Protein AF-0000000084500235 (afdb_homodimer)

Structure (mmCIF, N/CA/C/O backbone):
data_AF-0000000084500235-model_v1
#
loop_
_entity.id
_entity.type
_entity.pdbx_description
1 polymer 'E3 ubiquitin ligase complex SCF subunit'
#
loop_
_atom_site.group_PDB
_atom_site.id
_atom_site.type_symbol
_atom_site.label_atom_id
_atom_site.label_alt_id
_atom_site.label_comp_id
_atom_site.label_asym_id
_atom_site.label_entity_id
_atom_site.label_seq_id
_atom_site.pdbx_PDB_ins_code
_atom_site.Cartn_x
_atom_site.Cartn_y
_atom_site.Cartn_z
_atom_site.occupancy
_atom_site.B_iso_or_equiv
_atom_site.auth_seq_id
_atom_site.auth_comp_id
_atom_site.auth_asym_id
_atom_site.auth_atom_id
_atom_site.pdbx_PDB_model_num
ATOM 1 N N . MET A 1 1 ? 19.719 35.406 13.836 1 40.66 1 MET A N 1
ATOM 2 C CA . MET A 1 1 ? 18.375 35.531 13.281 1 40.66 1 MET A CA 1
ATOM 3 C C . MET A 1 1 ? 17.734 34.188 13.039 1 40.66 1 MET A C 1
ATOM 5 O O . MET A 1 1 ? 18.281 33.344 12.289 1 40.66 1 MET A O 1
ATOM 9 N N . THR A 1 2 ? 17.188 33.406 13.922 1 50.84 2 THR A N 1
ATOM 10 C CA . THR A 1 2 ? 16.812 32 13.961 1 50.84 2 THR A CA 1
ATOM 11 C C . THR A 1 2 ? 15.953 31.641 12.75 1 50.84 2 THR A C 1
ATOM 13 O O . THR A 1 2 ? 14.898 32.25 12.523 1 50.84 2 THR A O 1
ATOM 16 N N . THR A 1 3 ? 16.5 31.391 11.578 1 59.34 3 THR A N 1
ATOM 17 C CA . THR A 1 3 ? 15.891 31.219 10.266 1 59.34 3 THR A CA 1
ATOM 18 C C . THR A 1 3 ? 14.641 30.344 10.352 1 59.34 3 THR A C 1
ATOM 20 O O . THR A 1 3 ? 14.641 2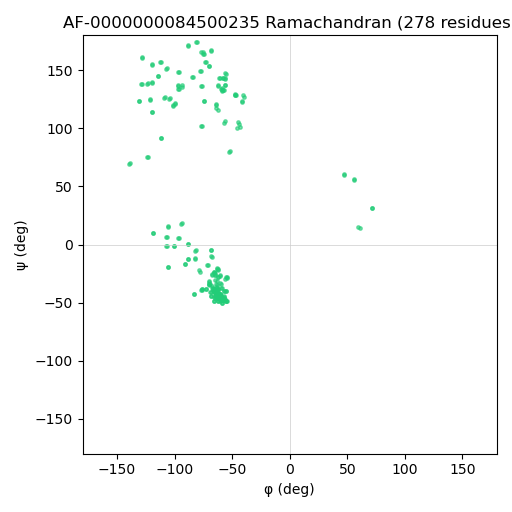9.328 11.055 1 59.34 3 THR A O 1
ATOM 23 N N . ALA A 1 4 ? 13.5 31 10.344 1 75.12 4 ALA A N 1
ATOM 24 C CA . ALA A 1 4 ? 12.195 30.359 10.445 1 75.12 4 ALA A CA 1
ATOM 25 C C . ALA A 1 4 ? 12.133 29.094 9.602 1 75.12 4 ALA A C 1
ATOM 27 O O . ALA A 1 4 ? 12.68 29.062 8.492 1 75.12 4 ALA A O 1
ATOM 28 N N . PRO A 1 5 ? 11.844 28.016 10.172 1 87.38 5 PRO A N 1
ATOM 29 C CA . PRO A 1 5 ? 11.75 26.766 9.422 1 87.38 5 PRO A CA 1
ATOM 30 C C . PRO A 1 5 ? 10.914 26.906 8.148 1 87.38 5 PRO A C 1
ATOM 32 O O . PRO A 1 5 ? 9.961 27.703 8.109 1 87.38 5 PRO A O 1
ATOM 35 N N . TYR A 1 6 ? 11.406 26.516 7.078 1 94.94 6 TYR A N 1
ATOM 36 C CA . TYR A 1 6 ? 10.68 26.547 5.809 1 94.94 6 TYR A CA 1
ATOM 37 C C . TYR A 1 6 ? 9.391 25.75 5.895 1 94.94 6 TYR A C 1
ATOM 39 O O . TYR A 1 6 ? 9.367 24.656 6.445 1 94.94 6 TYR A O 1
ATOM 47 N N . THR A 1 7 ? 8.312 26.406 5.398 1 97.69 7 THR A N 1
ATOM 48 C CA . THR A 1 7 ? 7.012 25.75 5.43 1 97.69 7 THR A CA 1
ATOM 49 C C . THR A 1 7 ? 6.461 25.578 4.016 1 97.69 7 THR A C 1
ATOM 51 O O . THR A 1 7 ? 6.891 26.266 3.086 1 97.69 7 THR A O 1
ATOM 54 N N . VAL A 1 8 ? 5.609 24.609 3.871 1 98.12 8 VAL A N 1
ATOM 55 C CA . VAL A 1 8 ? 4.945 24.281 2.613 1 98.12 8 VAL A CA 1
ATOM 56 C C . VAL A 1 8 ? 3.43 24.312 2.807 1 98.12 8 VAL A C 1
ATOM 58 O O . VAL A 1 8 ? 2.916 23.828 3.811 1 98.12 8 VAL A O 1
ATOM 61 N N . GLN A 1 9 ? 2.785 24.859 1.866 1 98.75 9 GLN A N 1
ATOM 62 C CA . GLN A 1 9 ? 1.325 24.844 1.891 1 98.75 9 GLN A CA 1
ATOM 63 C C . GLN A 1 9 ? 0.767 23.703 1.046 1 98.75 9 GLN A C 1
ATOM 65 O O . GLN A 1 9 ? 1.214 23.484 -0.081 1 98.75 9 GLN A O 1
ATOM 70 N N . LEU A 1 10 ? -0.269 23.047 1.655 1 98.75 10 LEU A N 1
ATOM 71 C CA . LEU A 1 10 ? -0.963 21.953 0.978 1 98.75 10 LEU A CA 1
ATOM 72 C C . LEU A 1 10 ? -2.414 22.328 0.692 1 98.75 10 LEU A C 1
ATOM 74 O O . LEU A 1 10 ? -3.064 22.984 1.511 1 98.75 10 LEU A O 1
ATOM 78 N N . PHE A 1 11 ? -2.891 21.844 -0.424 1 98.69 11 PHE A N 1
ATOM 79 C CA . PHE A 1 11 ? -4.293 22 -0.788 1 98.69 11 PHE A CA 1
ATOM 80 C C . PHE A 1 11 ? -4.957 20.625 -0.938 1 98.69 11 PHE A C 1
ATOM 82 O O . PHE A 1 11 ? -4.664 19.891 -1.879 1 98.69 11 PHE A O 1
ATOM 89 N N . THR A 1 12 ? -5.898 20.359 -0.026 1 98.19 12 THR A N 1
ATOM 90 C CA . THR A 1 12 ? -6.457 19.031 0.081 1 98.19 12 THR A CA 1
ATOM 91 C C . THR A 1 12 ? -7.652 18.859 -0.853 1 98.19 12 THR A C 1
ATOM 93 O O . THR A 1 12 ? -8.102 19.828 -1.474 1 98.19 12 THR A O 1
ATOM 96 N N . GLU A 1 13 ? -8.125 17.656 -0.972 1 95.25 13 GLU A N 1
ATOM 97 C CA . GLU A 1 13 ? -9.227 17.297 -1.866 1 95.25 13 GLU A CA 1
ATOM 98 C C . GLU A 1 13 ? -10.492 18.078 -1.516 1 95.25 13 GLU A C 1
ATOM 100 O O . GLU A 1 13 ? -11.266 18.453 -2.402 1 95.25 13 GLU A O 1
ATOM 105 N N . ASP A 1 14 ? -10.68 18.344 -0.253 1 96.94 14 ASP A N 1
ATOM 106 C CA . ASP A 1 14 ? -11.867 19.047 0.202 1 96.94 14 ASP A CA 1
ATOM 107 C C . ASP A 1 14 ? -11.609 20.547 0.304 1 96.94 14 ASP A C 1
ATOM 109 O O . ASP A 1 14 ? -12.234 21.234 1.11 1 96.94 14 ASP A O 1
ATOM 113 N N . GLU A 1 15 ? -10.547 20.953 -0.377 1 96.62 15 GLU A N 1
ATOM 114 C CA . GLU A 1 15 ? -10.258 22.359 -0.64 1 96.62 15 GLU A CA 1
ATOM 115 C C . GLU A 1 15 ? -9.82 23.078 0.633 1 96.62 15 GLU A C 1
ATOM 117 O O . GLU A 1 15 ? -10.164 24.25 0.836 1 96.62 15 GLU A O 1
ATOM 122 N N . GLN A 1 16 ? -9.195 22.438 1.503 1 98.44 16 GLN A N 1
ATOM 123 C CA . GLN A 1 16 ? -8.578 23.062 2.67 1 98.44 16 GLN A CA 1
ATOM 124 C C . GLN A 1 16 ? -7.094 23.328 2.436 1 98.44 16 GLN A C 1
ATOM 126 O O . GLN A 1 16 ? -6.441 22.594 1.693 1 98.44 16 GLN A O 1
ATOM 131 N N . THR A 1 17 ? -6.637 24.391 3.072 1 98.5 17 THR A N 1
ATOM 132 C CA . THR A 1 17 ? -5.215 24.719 3.049 1 98.5 17 THR A CA 1
ATOM 133 C C . THR A 1 17 ? -4.555 24.359 4.379 1 98.5 17 THR A C 1
ATOM 135 O O . THR A 1 17 ? -5.039 24.766 5.441 1 98.5 17 THR A O 1
ATOM 138 N N . LEU A 1 18 ? -3.537 23.594 4.258 1 98.75 18 LEU A N 1
ATOM 139 C CA . LEU A 1 18 ? -2.74 23.219 5.422 1 98.75 18 LEU A CA 1
ATOM 140 C C . LEU A 1 18 ? -1.294 23.688 5.254 1 98.75 18 LEU A C 1
ATOM 142 O O . LEU A 1 18 ? -0.74 23.609 4.156 1 98.75 18 LEU A O 1
ATOM 146 N N . THR A 1 19 ? -0.748 24.172 6.379 1 98.5 19 THR A N 1
ATOM 147 C CA . THR A 1 19 ? 0.662 24.562 6.379 1 98.5 19 THR A CA 1
ATOM 148 C C . THR A 1 19 ? 1.483 23.578 7.211 1 98.5 19 THR A C 1
ATOM 150 O O . THR A 1 19 ? 1.149 23.312 8.367 1 98.5 19 THR A O 1
ATOM 153 N N . ILE A 1 20 ? 2.553 23.031 6.559 1 98.5 20 ILE A N 1
ATOM 154 C CA . ILE A 1 20 ? 3.385 22.078 7.273 1 98.5 20 ILE A CA 1
ATOM 155 C C . ILE A 1 20 ? 4.852 22.484 7.176 1 98.5 20 ILE A C 1
ATOM 157 O O . ILE A 1 20 ? 5.227 23.266 6.293 1 98.5 20 ILE A O 1
ATOM 161 N N . ASP A 1 21 ? 5.637 21.922 8.109 1 97.19 21 ASP A N 1
ATOM 162 C CA . ASP A 1 21 ? 7.082 22.141 8.047 1 97.19 21 ASP A CA 1
ATOM 163 C C . ASP A 1 21 ? 7.703 21.328 6.91 1 97.19 21 ASP A C 1
ATOM 165 O O . ASP A 1 21 ? 7.188 20.281 6.531 1 97.19 21 ASP A O 1
ATOM 169 N N . TRP A 1 22 ? 8.883 21.812 6.477 1 96.69 22 TRP A N 1
ATOM 170 C CA . TRP A 1 22 ? 9.641 21.109 5.445 1 96.69 22 TRP A CA 1
ATOM 171 C C . TRP A 1 22 ? 9.984 19.703 5.891 1 96.69 22 TRP A C 1
ATOM 173 O O . TRP A 1 22 ? 9.922 18.75 5.094 1 96.69 22 TRP A O 1
ATOM 183 N N . GLU A 1 23 ? 10.305 19.531 7.219 1 95.94 23 GLU A N 1
ATOM 184 C CA . GLU A 1 23 ? 10.727 18.234 7.742 1 95.94 23 GLU A CA 1
ATOM 185 C C . GLU A 1 23 ? 9.594 17.203 7.664 1 95.94 23 GLU A C 1
ATOM 187 O O . GLU A 1 23 ? 9.844 16 7.602 1 95.94 23 GLU A O 1
ATOM 192 N N . VAL A 1 24 ? 8.398 17.672 7.629 1 97.88 24 VAL A N 1
ATOM 193 C CA . VAL A 1 24 ? 7.227 16.828 7.441 1 97.88 24 VAL A CA 1
ATOM 194 C C . VAL A 1 24 ? 7.02 16.562 5.953 1 97.88 24 VAL A C 1
ATOM 196 O O . VAL A 1 24 ? 6.891 15.406 5.531 1 97.88 24 VAL A O 1
ATOM 199 N N . PHE A 1 25 ? 7.168 17.578 5.113 1 97.94 25 PHE A N 1
ATOM 200 C CA . PHE A 1 25 ? 6.91 17.516 3.678 1 97.94 25 PHE A CA 1
ATOM 201 C C . PHE A 1 25 ? 7.895 16.578 2.994 1 97.94 25 PHE A C 1
ATOM 203 O O . PHE A 1 25 ? 7.527 15.844 2.07 1 97.94 25 PHE A O 1
ATOM 210 N N . LYS A 1 26 ? 9.078 16.594 3.424 1 96.69 26 LYS A N 1
ATOM 211 C CA . LYS A 1 26 ? 10.117 15.859 2.713 1 96.69 26 LYS A CA 1
ATOM 212 C C . LYS A 1 26 ? 9.914 14.352 2.826 1 96.69 26 LYS A C 1
ATOM 214 O O . LYS A 1 26 ? 10.562 13.57 2.125 1 96.69 26 LYS A O 1
ATOM 219 N N . GLN A 1 27 ? 8.992 13.945 3.678 1 97.06 27 GLN A N 1
ATOM 220 C CA . GLN A 1 27 ? 8.695 12.523 3.826 1 97.06 27 GLN A CA 1
ATOM 221 C C . GLN A 1 27 ? 7.727 12.047 2.744 1 97.06 27 GLN A C 1
ATOM 223 O O . GLN A 1 27 ? 7.527 10.844 2.568 1 97.06 27 GLN A O 1
ATOM 228 N N . PHE A 1 28 ? 7.125 12.969 2.023 1 97.62 28 PHE A N 1
ATOM 229 C CA . PHE A 1 28 ? 6.238 12.594 0.929 1 97.62 28 PHE A CA 1
ATOM 230 C C . PHE A 1 28 ? 7.043 12.156 -0.29 1 97.62 28 PHE A C 1
ATOM 232 O O . PHE A 1 28 ? 7.43 12.984 -1.117 1 97.62 28 PHE A O 1
ATOM 239 N N . GLY A 1 29 ? 7.125 10.961 -0.487 1 94.69 29 GLY A N 1
ATOM 240 C CA . GLY A 1 29 ? 8 10.414 -1.508 1 94.69 29 GLY A CA 1
ATOM 241 C C . GLY A 1 29 ? 7.562 10.758 -2.92 1 94.69 29 GLY A C 1
ATOM 242 O O . GLY A 1 29 ? 8.383 10.797 -3.84 1 94.69 29 GLY A O 1
ATOM 243 N N . ILE A 1 30 ? 6.297 10.984 -3.055 1 94.06 30 ILE A N 1
ATOM 244 C CA . ILE A 1 30 ? 5.766 11.188 -4.398 1 94.06 30 ILE A CA 1
ATOM 245 C C . ILE A 1 30 ? 6.398 12.43 -5.02 1 94.06 30 ILE A C 1
ATOM 247 O O . ILE A 1 30 ? 6.457 12.555 -6.246 1 94.06 30 ILE A O 1
ATOM 251 N N . PHE A 1 31 ? 6.934 13.328 -4.234 1 94.31 31 PHE A N 1
ATOM 252 C CA . PHE A 1 31 ? 7.445 14.594 -4.742 1 94.31 31 PHE A CA 1
ATOM 253 C C . PHE A 1 31 ? 8.961 14.555 -4.879 1 94.31 31 PHE A C 1
ATOM 255 O O . PHE A 1 31 ? 9.578 15.539 -5.273 1 94.31 31 PHE A O 1
ATOM 262 N N . GLN A 1 32 ? 9.594 13.461 -4.523 1 90.75 32 GLN A N 1
ATOM 263 C CA . GLN A 1 32 ? 11.047 13.328 -4.605 1 90.75 32 GLN A CA 1
ATOM 264 C C . GLN A 1 32 ? 11.742 14.547 -4.016 1 90.75 32 GLN A C 1
ATOM 266 O O . GLN A 1 32 ? 12.516 15.219 -4.703 1 90.75 32 GLN A O 1
ATOM 271 N N . PRO A 1 33 ? 11.508 14.805 -2.754 1 92.44 33 PRO A N 1
ATOM 272 C CA . PRO A 1 33 ? 12.086 16.016 -2.156 1 92.44 33 PRO A CA 1
ATOM 273 C C . PRO A 1 33 ? 13.602 16.078 -2.293 1 92.44 33 PRO A C 1
ATOM 275 O O . PRO A 1 33 ? 14.281 15.047 -2.18 1 92.44 33 PRO A O 1
ATOM 278 N N . GLN A 1 34 ? 14.078 17.328 -2.652 1 89.56 34 GLN A N 1
ATOM 279 C CA . GLN A 1 34 ? 15.5 17.578 -2.801 1 89.56 34 GLN A CA 1
ATOM 280 C C . GLN A 1 34 ? 16.031 18.422 -1.642 1 89.56 34 GLN A C 1
ATOM 282 O O . GLN A 1 34 ? 15.305 19.234 -1.078 1 89.56 34 GLN A O 1
ATOM 287 N N . ASN A 1 35 ? 17.281 18.266 -1.307 1 88.56 35 ASN A N 1
ATOM 288 C CA . ASN A 1 35 ? 17.875 18.969 -0.179 1 88.56 35 ASN A CA 1
ATOM 289 C C . ASN A 1 35 ? 18.219 20.422 -0.538 1 88.56 35 ASN A C 1
ATOM 291 O O . ASN A 1 35 ? 18.359 21.266 0.347 1 88.56 35 ASN A O 1
ATOM 295 N N . ASP A 1 36 ? 18.359 20.672 -1.725 1 93.38 36 ASP A N 1
ATOM 296 C CA . ASP A 1 36 ? 18.609 22.047 -2.16 1 93.38 36 ASP A CA 1
ATOM 297 C C . ASP A 1 36 ? 17.422 22.953 -1.848 1 93.38 36 ASP A C 1
ATOM 299 O O . ASP A 1 36 ? 16.328 22.766 -2.385 1 93.38 36 ASP A O 1
ATOM 303 N N . PRO A 1 37 ? 17.609 24 -1.049 1 92.88 37 PRO A N 1
ATOM 304 C CA . PRO A 1 37 ? 16.516 24.891 -0.646 1 92.88 37 PRO A CA 1
ATOM 305 C C . PRO A 1 37 ? 15.844 25.578 -1.834 1 92.88 37 PRO A C 1
ATOM 307 O O . PRO A 1 37 ? 14.648 25.906 -1.772 1 92.88 37 PRO A O 1
ATOM 310 N N . GLU A 1 38 ? 16.625 25.719 -2.869 1 93.88 38 GLU A N 1
ATOM 311 C CA . GLU A 1 38 ? 16.078 26.391 -4.047 1 93.88 38 GLU A CA 1
ATOM 312 C C . GLU A 1 38 ? 15.047 25.516 -4.754 1 93.88 38 GLU A C 1
ATOM 314 O O . GLU A 1 38 ? 14.242 26.016 -5.547 1 93.88 38 GLU A O 1
ATOM 319 N N . GLU A 1 39 ? 15.031 24.219 -4.473 1 94.38 39 GLU A N 1
ATOM 320 C CA . GLU A 1 39 ? 14.148 23.281 -5.156 1 94.38 39 GLU A CA 1
ATOM 321 C C . GLU A 1 39 ? 12.883 23.016 -4.34 1 94.38 39 GLU A C 1
ATOM 323 O O . GLU A 1 39 ? 11.992 22.297 -4.777 1 94.38 39 GLU A O 1
ATOM 328 N N . ARG A 1 40 ? 12.766 23.734 -3.275 1 95.81 40 ARG A N 1
ATOM 329 C CA . ARG A 1 40 ? 11.586 23.547 -2.438 1 95.81 40 ARG A CA 1
ATOM 330 C C . ARG A 1 40 ? 10.367 24.234 -3.053 1 95.81 40 ARG A C 1
ATOM 332 O O . ARG A 1 40 ? 10.5 25.234 -3.758 1 95.81 40 ARG A O 1
ATOM 339 N N . PRO A 1 41 ? 9.227 23.578 -2.748 1 96.5 41 PRO A N 1
ATOM 340 C CA . PRO A 1 41 ? 8.016 24.172 -3.318 1 96.5 41 PRO A CA 1
ATOM 341 C C . PRO A 1 41 ? 7.801 25.625 -2.867 1 96.5 41 PRO A C 1
ATOM 343 O O . PRO A 1 41 ? 7.898 25.922 -1.675 1 96.5 41 PRO A O 1
ATOM 346 N N . LYS A 1 42 ? 7.512 26.469 -3.809 1 95.62 42 LYS A N 1
ATOM 347 C CA . LYS A 1 42 ? 7.254 27.875 -3.523 1 95.62 42 LYS A CA 1
ATOM 348 C C . LYS A 1 42 ? 5.77 28.203 -3.637 1 95.62 42 LYS A C 1
ATOM 350 O O . LYS A 1 42 ? 5.312 29.219 -3.127 1 95.62 42 LYS A O 1
ATOM 355 N N . GLU A 1 43 ? 5.039 27.375 -4.305 1 97.12 43 GLU A N 1
ATOM 356 C CA . GLU A 1 43 ? 3.59 27.484 -4.453 1 97.12 43 GLU A CA 1
ATOM 357 C C . GLU A 1 43 ? 2.873 26.344 -3.723 1 97.12 43 GLU A C 1
ATOM 359 O O . GLU A 1 43 ? 3.457 25.297 -3.48 1 97.12 43 GLU A O 1
ATOM 364 N N . PRO A 1 44 ? 1.631 26.547 -3.387 1 97.62 44 PRO A N 1
ATOM 365 C CA . PRO A 1 44 ? 0.878 25.484 -2.721 1 97.62 44 PRO A CA 1
ATOM 366 C C . PRO A 1 44 ? 0.852 24.188 -3.527 1 97.62 44 PRO A C 1
ATOM 368 O O . PRO A 1 44 ? 0.761 24.219 -4.758 1 97.62 44 PRO A O 1
ATOM 371 N N . VAL A 1 45 ? 0.913 23.125 -2.855 1 98.25 45 VAL A N 1
ATOM 372 C CA . VAL A 1 45 ? 0.95 21.797 -3.469 1 98.25 45 VAL A CA 1
ATOM 373 C C . VAL A 1 45 ? -0.433 21.156 -3.393 1 98.25 45 VAL A C 1
ATOM 375 O O . VAL A 1 45 ? -0.966 20.953 -2.303 1 98.25 45 VAL A O 1
ATOM 378 N N . PRO A 1 46 ? -1.068 20.812 -4.48 1 98.31 46 PRO A N 1
ATOM 379 C CA . PRO A 1 46 ? -2.381 20.172 -4.473 1 98.31 46 PRO A CA 1
ATOM 380 C C . PRO A 1 46 ? -2.301 18.688 -4.125 1 98.31 46 PRO A C 1
ATOM 382 O O . PRO A 1 46 ? -1.389 17.984 -4.582 1 98.31 46 PRO A O 1
ATOM 385 N N . LEU A 1 47 ? -3.158 18.203 -3.309 1 98.06 47 LEU A N 1
ATOM 386 C CA . LEU A 1 47 ? -3.359 16.797 -2.959 1 98.06 47 LEU A CA 1
ATOM 387 C C . LEU A 1 47 ? -4.797 16.375 -3.227 1 98.06 47 LEU A C 1
ATOM 389 O O . LEU A 1 47 ? -5.578 16.188 -2.291 1 98.06 47 LEU A O 1
ATOM 393 N N . PRO A 1 48 ? -5.109 16.188 -4.461 1 95.38 48 PRO A N 1
ATOM 394 C CA . PRO A 1 48 ? -6.508 16.016 -4.867 1 95.38 48 PRO A CA 1
ATOM 395 C C . PRO A 1 48 ? -7.113 14.703 -4.371 1 95.38 48 PRO A C 1
ATOM 397 O O . PRO A 1 48 ? -8.32 14.492 -4.496 1 95.38 48 PRO A O 1
ATOM 400 N N . ASN A 1 49 ? -6.398 13.875 -3.773 1 92.69 49 ASN A N 1
ATOM 401 C CA . ASN A 1 49 ? -6.934 12.578 -3.354 1 92.69 49 ASN A CA 1
ATOM 402 C C . ASN A 1 49 ? -6.871 12.414 -1.838 1 92.69 49 ASN A C 1
ATOM 404 O O . ASN A 1 49 ? -7.031 11.305 -1.324 1 92.69 49 ASN A O 1
ATOM 408 N N . ILE A 1 50 ? -6.574 13.438 -1.13 1 96.88 50 ILE A N 1
ATOM 409 C CA . ILE A 1 50 ? -6.43 13.352 0.319 1 96.88 50 ILE A CA 1
ATOM 410 C C . ILE A 1 50 ? -7.238 14.461 0.986 1 96.88 50 ILE A C 1
ATOM 412 O O . ILE A 1 50 ? -7.035 15.641 0.697 1 96.88 50 ILE A O 1
ATOM 416 N N . SER A 1 51 ? -8.148 14.086 1.871 1 96.31 51 SER A N 1
ATOM 417 C CA . SER A 1 51 ? -8.914 15.062 2.641 1 96.31 51 SER A CA 1
ATOM 418 C C . SER A 1 51 ? -8.062 15.688 3.738 1 96.31 51 SER A C 1
ATOM 420 O O . SER A 1 51 ? -7.016 15.148 4.105 1 96.31 51 SER A O 1
ATOM 422 N N . ALA A 1 52 ? -8.539 16.781 4.258 1 98.38 52 ALA A N 1
ATOM 423 C CA . ALA A 1 52 ? -7.848 17.438 5.363 1 98.38 52 ALA A CA 1
ATOM 424 C C . ALA A 1 52 ? -7.801 16.531 6.594 1 98.38 52 ALA A C 1
ATOM 426 O O . ALA A 1 52 ? -6.789 16.484 7.297 1 98.38 52 ALA A O 1
ATOM 427 N N . ALA A 1 53 ? -8.914 15.875 6.844 1 97 53 ALA A N 1
ATOM 428 C CA . ALA A 1 53 ? -8.969 14.984 8 1 97 53 ALA A CA 1
ATOM 429 C C . ALA A 1 53 ? -7.922 13.875 7.887 1 97 53 ALA A C 1
ATOM 431 O O . ALA A 1 53 ? -7.195 13.602 8.844 1 97 53 ALA A O 1
ATOM 432 N N . ALA A 1 54 ? -7.852 13.227 6.746 1 97 54 ALA A N 1
ATOM 433 C CA . ALA A 1 54 ? -6.848 12.195 6.5 1 97 54 ALA A CA 1
ATOM 434 C C . ALA A 1 54 ? -5.438 12.766 6.586 1 97 54 ALA A C 1
ATOM 436 O O . ALA A 1 54 ? -4.547 12.164 7.188 1 97 54 ALA A O 1
ATOM 437 N N . MET A 1 55 ? -5.227 13.977 6 1 98.69 55 MET A N 1
ATOM 438 C CA . MET A 1 55 ? -3.904 14.594 5.977 1 98.69 55 MET A CA 1
ATOM 439 C C . MET A 1 55 ? -3.422 14.906 7.387 1 98.69 55 MET A C 1
ATOM 441 O O . MET A 1 55 ? -2.229 14.805 7.68 1 98.69 55 MET A O 1
ATOM 445 N N . ASN A 1 56 ? -4.344 15.258 8.211 1 98.81 56 ASN A N 1
ATOM 446 C CA . ASN A 1 56 ? -3.955 15.547 9.586 1 98.81 56 ASN A CA 1
ATOM 447 C C . ASN A 1 56 ? -3.355 14.32 10.273 1 98.81 56 ASN A C 1
ATOM 449 O O . ASN A 1 56 ? -2.416 14.445 11.062 1 98.81 56 ASN A O 1
ATOM 453 N N . LYS A 1 57 ? -3.914 13.148 9.984 1 98.69 57 LYS A N 1
ATOM 454 C CA . LYS A 1 57 ? -3.34 11.914 10.516 1 98.69 57 LYS A CA 1
ATOM 455 C C . LYS A 1 57 ? -1.965 11.641 9.914 1 98.69 57 LYS A C 1
ATOM 457 O O . LYS A 1 57 ? -1.053 11.203 10.617 1 98.69 57 LYS A O 1
ATOM 462 N N . VAL A 1 58 ? -1.802 11.922 8.672 1 98.88 58 VAL A N 1
ATOM 463 C CA . VAL A 1 58 ? -0.516 11.781 7.996 1 98.88 58 VAL A CA 1
ATOM 464 C C . VAL A 1 58 ? 0.51 12.711 8.633 1 98.88 58 VAL A C 1
ATOM 466 O O . VAL A 1 58 ? 1.642 12.305 8.906 1 98.88 58 VAL A O 1
ATOM 469 N N . ILE A 1 59 ? 0.07 13.93 8.859 1 98.88 59 ILE A N 1
ATOM 470 C CA . ILE A 1 59 ? 0.949 14.938 9.445 1 98.88 59 ILE A CA 1
ATOM 471 C C . ILE A 1 59 ? 1.366 14.508 10.844 1 98.88 59 ILE A C 1
ATOM 473 O O . ILE A 1 59 ? 2.531 14.656 11.227 1 98.88 59 ILE A O 1
ATOM 477 N N . GLU A 1 60 ? 0.442 14.031 11.594 1 98.81 60 GLU A N 1
ATOM 478 C CA . GLU A 1 60 ? 0.747 13.539 12.93 1 98.81 60 GLU A CA 1
ATOM 479 C C . GLU A 1 60 ? 1.838 12.469 12.891 1 98.81 60 GLU A C 1
ATOM 481 O O . GLU A 1 60 ? 2.814 12.547 13.641 1 98.81 60 GLU A O 1
ATOM 486 N N . TYR A 1 61 ? 1.727 11.5 12.047 1 98.88 61 TYR A N 1
ATOM 487 C CA . TYR A 1 61 ? 2.725 10.445 11.875 1 98.88 61 TYR A CA 1
ATOM 488 C C . TYR A 1 61 ? 4.066 11.039 11.453 1 98.88 61 TYR A C 1
ATOM 490 O O . TYR A 1 61 ? 5.105 10.695 12.031 1 98.88 61 TYR A O 1
ATOM 498 N N . CYS A 1 62 ? 4.062 11.938 10.484 1 98.56 62 CYS A N 1
ATOM 499 C CA . CYS A 1 62 ? 5.301 12.492 9.953 1 98.56 62 CYS A CA 1
ATOM 500 C C . CYS A 1 62 ? 6.004 13.359 10.992 1 98.56 62 CYS A C 1
ATOM 502 O O . CYS A 1 62 ? 7.234 13.406 11.031 1 98.56 62 CYS A O 1
ATOM 504 N N . ASP A 1 63 ? 5.176 14.031 11.742 1 98.44 63 ASP A N 1
ATOM 505 C CA . ASP A 1 63 ? 5.777 14.852 12.789 1 98.44 63 ASP A CA 1
ATOM 506 C C . ASP A 1 63 ? 6.551 13.984 13.781 1 98.44 63 ASP A C 1
ATOM 508 O O . ASP A 1 63 ? 7.652 14.344 14.195 1 98.44 63 ASP A O 1
ATOM 512 N N . LYS A 1 64 ? 6.035 12.875 14.18 1 98.31 64 LYS A N 1
ATOM 513 C CA . LYS A 1 64 ? 6.719 11.953 15.078 1 98.31 64 LYS A CA 1
ATOM 514 C C . LYS A 1 64 ? 8 11.422 14.445 1 98.31 64 LYS A C 1
ATOM 516 O O . LYS A 1 64 ? 8.977 11.148 15.148 1 98.31 64 LYS A O 1
ATOM 521 N N . HIS A 1 65 ? 8.062 11.344 13.148 1 97.75 65 HIS A N 1
ATOM 522 C CA . HIS A 1 65 ? 9.18 10.758 12.43 1 97.75 65 HIS A CA 1
ATOM 523 C C . HIS A 1 65 ? 10.047 11.828 11.781 1 97.75 65 HIS A C 1
ATOM 525 O O . HIS A 1 65 ? 10.828 11.539 10.875 1 97.75 65 HIS A O 1
ATOM 531 N N . ARG A 1 66 ? 9.953 13.078 12.109 1 96.44 66 ARG A N 1
ATOM 532 C CA . ARG A 1 66 ? 10.547 14.219 11.422 1 96.44 66 ARG A CA 1
ATOM 533 C C . ARG A 1 66 ? 12.07 14.164 11.484 1 96.44 66 ARG A C 1
ATOM 535 O O . ARG A 1 66 ? 12.758 14.703 10.609 1 96.44 66 ARG A O 1
ATOM 542 N N . ASP A 1 67 ? 12.578 13.461 12.516 1 95.44 67 ASP A N 1
ATOM 543 C CA . ASP A 1 67 ? 14.023 13.43 12.711 1 95.44 67 ASP A CA 1
ATOM 544 C C . ASP A 1 67 ? 14.602 12.07 12.328 1 95.44 67 ASP A C 1
ATOM 546 O O . ASP A 1 67 ? 15.789 11.82 12.523 1 95.44 67 ASP A O 1
ATOM 550 N N . ASP A 1 68 ? 13.805 11.219 11.789 1 94.31 68 ASP A N 1
ATOM 551 C CA . ASP A 1 68 ? 14.266 9.898 11.375 1 94.31 68 ASP A CA 1
ATOM 552 C C . ASP A 1 68 ? 15.188 9.992 10.164 1 94.31 68 ASP A C 1
ATOM 554 O O . ASP A 1 68 ? 15.109 10.953 9.391 1 94.31 68 ASP A O 1
ATOM 558 N N . GLU A 1 69 ? 16.031 9.031 10.055 1 91.69 69 GLU A N 1
ATOM 559 C CA . GLU A 1 69 ? 16.781 8.898 8.812 1 91.69 69 GLU A CA 1
ATOM 560 C C . GLU A 1 69 ? 15.836 8.664 7.629 1 91.69 69 GLU A C 1
ATOM 562 O O . GLU A 1 69 ? 14.82 7.984 7.766 1 91.69 69 GLU A O 1
ATOM 567 N N . PRO A 1 70 ? 16.203 9.25 6.504 1 88.69 70 PRO A N 1
ATOM 568 C CA . PRO A 1 70 ? 15.359 9.023 5.32 1 88.69 70 PRO A CA 1
ATOM 569 C C . PRO A 1 70 ? 15.188 7.539 5 1 88.69 70 PRO A C 1
ATOM 571 O O . PRO A 1 70 ? 16.094 6.742 5.219 1 88.69 70 PRO A O 1
ATOM 574 N N . TYR A 1 71 ? 14.062 7.262 4.484 1 86.88 71 TYR A N 1
ATOM 575 C CA . TYR A 1 71 ? 13.766 5.879 4.117 1 86.88 71 TYR A CA 1
ATOM 576 C C . TYR A 1 71 ? 14.734 5.383 3.051 1 86.88 71 TYR A C 1
ATOM 578 O O . TYR A 1 71 ? 15.07 6.113 2.117 1 86.88 71 TYR A O 1
ATOM 586 N N . SER A 1 72 ? 15.164 4.164 3.281 1 85.19 72 SER A N 1
ATOM 587 C CA . SER A 1 72 ? 15.945 3.449 2.279 1 85.19 72 SER A CA 1
ATOM 588 C C . SER A 1 72 ? 15.367 2.064 2.01 1 85.19 72 SER A C 1
ATOM 590 O O . SER A 1 72 ? 14.977 1.357 2.941 1 85.19 72 SER A O 1
ATOM 592 N N . GLU A 1 73 ? 15.359 1.733 0.729 1 79.19 73 GLU A N 1
ATOM 593 C CA . GLU A 1 73 ? 14.828 0.433 0.334 1 79.19 73 GLU A CA 1
ATOM 594 C C . GLU A 1 73 ? 15.641 -0.706 0.936 1 79.19 73 GLU A C 1
ATOM 596 O O . GLU A 1 73 ? 15.133 -1.812 1.124 1 79.19 73 GLU A O 1
ATOM 601 N N . ASP A 1 74 ? 16.844 -0.384 1.288 1 82.75 74 ASP A N 1
ATOM 602 C CA . ASP A 1 74 ? 17.75 -1.42 1.773 1 82.75 74 ASP A CA 1
ATOM 603 C C . ASP A 1 74 ? 17.609 -1.605 3.283 1 82.75 74 ASP A C 1
ATOM 605 O O . ASP A 1 74 ? 18.109 -2.59 3.84 1 82.75 74 ASP A O 1
ATOM 609 N N . THR A 1 75 ? 16.969 -0.734 3.906 1 86.38 75 THR A N 1
ATOM 610 C CA . THR A 1 75 ? 16.781 -0.81 5.352 1 86.38 75 THR A CA 1
ATOM 611 C C . THR A 1 75 ? 15.398 -1.364 5.684 1 86.38 75 THR A C 1
ATOM 613 O O . THR A 1 75 ? 14.391 -0.849 5.203 1 86.38 75 THR A O 1
ATOM 616 N N . PRO A 1 76 ? 15.328 -2.451 6.398 1 88.12 76 PRO A N 1
ATOM 617 C CA . PRO A 1 76 ? 14.023 -2.996 6.781 1 88.12 76 PRO A CA 1
ATOM 618 C C . PRO A 1 76 ? 13.18 -1.999 7.57 1 88.12 76 PRO A C 1
ATOM 620 O O . PRO A 1 76 ? 13.711 -1.229 8.375 1 88.12 76 PRO A O 1
ATOM 623 N N . ILE A 1 77 ? 11.953 -2.072 7.301 1 91.94 77 ILE A N 1
ATOM 624 C CA . ILE A 1 77 ? 11.016 -1.202 8 1 91.94 77 ILE A CA 1
ATOM 625 C C . ILE A 1 77 ? 10.82 -1.697 9.43 1 91.94 77 ILE A C 1
ATOM 627 O O . ILE A 1 77 ? 10.555 -2.879 9.656 1 91.94 77 ILE A O 1
ATOM 631 N N . LYS A 1 78 ? 11.109 -0.727 10.336 1 92.94 78 LYS A N 1
ATOM 632 C CA . LYS A 1 78 ? 10.883 -1.014 11.75 1 92.94 78 LYS A CA 1
ATOM 633 C C . LYS A 1 78 ? 9.906 -0.016 12.359 1 92.94 78 LYS A C 1
ATOM 635 O O . LYS A 1 78 ? 10.094 1.196 12.242 1 92.94 78 LYS A O 1
ATOM 640 N N . HIS A 1 79 ? 8.828 -0.585 12.945 1 96.69 79 HIS A N 1
ATOM 641 C CA . HIS A 1 79 ? 7.844 0.266 13.602 1 96.69 79 HIS A CA 1
ATOM 642 C C . HIS A 1 79 ? 8.102 0.361 15.102 1 96.69 79 HIS A C 1
ATOM 644 O O . HIS A 1 79 ? 8.367 -0.652 15.75 1 96.69 79 HIS A O 1
ATOM 650 N N . THR A 1 80 ? 8.062 1.559 15.633 1 97.12 80 THR A N 1
ATOM 651 C CA . THR A 1 80 ? 8.305 1.793 17.047 1 97.12 80 THR A CA 1
ATOM 652 C C . THR A 1 80 ? 7.051 1.497 17.875 1 97.12 80 THR A C 1
ATOM 654 O O . THR A 1 80 ? 5.973 1.278 17.312 1 97.12 80 THR A O 1
ATOM 657 N N . GLU A 1 81 ? 7.27 1.591 19.203 1 97.88 81 GLU A N 1
ATOM 658 C CA . GLU A 1 81 ? 6.125 1.463 20.094 1 97.88 81 GLU A CA 1
ATOM 659 C C . GLU A 1 81 ? 5.129 2.598 19.875 1 97.88 81 GLU A C 1
ATOM 661 O O . GLU A 1 81 ? 3.918 2.402 20.016 1 97.88 81 GLU A O 1
ATOM 666 N N . TRP A 1 82 ? 5.668 3.695 19.641 1 98.56 82 TRP A N 1
ATOM 667 C CA . TRP A 1 82 ? 4.785 4.824 19.359 1 98.56 82 TRP A CA 1
ATOM 668 C C . TRP A 1 82 ? 3.941 4.562 18.109 1 98.56 82 TRP A C 1
ATOM 670 O O . TRP A 1 82 ? 2.75 4.875 18.094 1 98.56 82 TRP A O 1
ATOM 680 N N . ASP A 1 83 ? 4.547 4.023 17.094 1 98.62 83 ASP A N 1
ATOM 681 C CA . ASP A 1 83 ? 3.826 3.684 15.867 1 98.62 83 ASP A CA 1
ATOM 682 C C . ASP A 1 83 ? 2.67 2.73 16.156 1 98.62 83 ASP A C 1
ATOM 684 O O . ASP A 1 83 ? 1.561 2.92 15.656 1 98.62 83 ASP A O 1
ATOM 688 N N . GLU A 1 84 ? 2.99 1.727 16.922 1 98 84 GLU A N 1
ATOM 689 C CA . GLU A 1 84 ? 1.976 0.738 17.266 1 98 84 GLU A CA 1
ATOM 690 C C 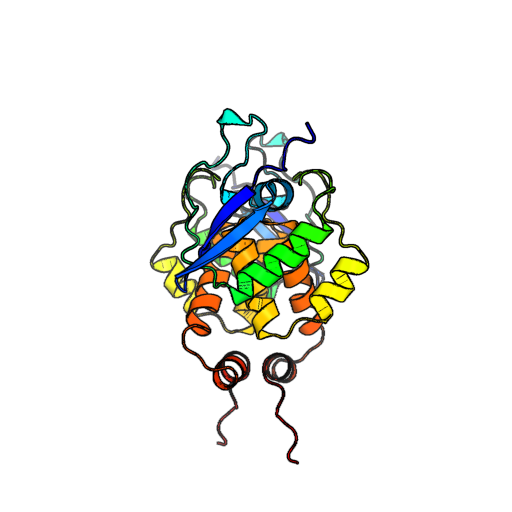. GLU A 1 84 ? 0.811 1.384 18.016 1 98 84 GLU A C 1
ATOM 692 O O . GLU A 1 84 ? -0.353 1.107 17.719 1 98 84 GLU A O 1
ATOM 697 N N . ALA A 1 85 ? 1.102 2.26 18.938 1 98.38 85 ALA A N 1
ATOM 698 C CA . ALA A 1 85 ? 0.052 2.959 19.672 1 98.38 85 ALA A CA 1
ATOM 699 C C . ALA A 1 85 ? -0.75 3.873 18.75 1 98.38 85 ALA A C 1
ATOM 701 O O . ALA A 1 85 ? -1.974 3.971 18.875 1 98.38 85 ALA A O 1
ATOM 702 N N . PHE A 1 86 ? -0.057 4.52 17.891 1 98.69 86 PHE A N 1
ATOM 703 C CA . PHE A 1 86 ? -0.667 5.43 16.938 1 98.69 86 PHE A CA 1
ATOM 704 C C . PHE A 1 86 ? -1.69 4.699 16.078 1 98.69 86 PHE A C 1
ATOM 706 O O . PHE A 1 86 ? -2.842 5.129 15.969 1 98.69 86 PHE A O 1
ATOM 713 N N . ILE A 1 87 ? -1.307 3.564 15.5 1 97.88 87 ILE A N 1
ATOM 714 C CA . ILE A 1 87 ? -2.145 2.875 14.523 1 97.88 87 ILE A CA 1
ATOM 715 C C . ILE A 1 87 ? -3.334 2.23 15.234 1 97.88 87 ILE A C 1
ATOM 717 O O . ILE A 1 87 ? -4.438 2.178 14.68 1 97.88 87 ILE A O 1
ATOM 721 N N . VAL A 1 88 ? -3.133 1.69 16.422 1 96.06 88 VAL A N 1
ATOM 722 C CA . VAL A 1 88 ? -4.188 1.034 17.188 1 96.06 88 VAL A CA 1
ATOM 723 C C . VAL A 1 88 ? -5.25 2.055 17.578 1 96.06 88 VAL A C 1
ATOM 725 O O . VAL A 1 88 ? -6.426 1.71 17.719 1 96.06 88 VAL A O 1
ATOM 728 N N . GLY A 1 89 ? -4.887 3.264 17.672 1 95.56 89 GLY A N 1
ATOM 729 C CA . GLY A 1 89 ? -5.809 4.301 18.109 1 95.56 89 GLY A CA 1
ATOM 730 C C . GLY A 1 89 ? -6.703 4.809 17 1 95.56 89 GLY A C 1
ATOM 731 O O . GLY A 1 89 ? -7.668 5.535 17.25 1 95.56 89 GLY A O 1
ATOM 732 N N . LEU A 1 90 ? -6.504 4.391 15.828 1 92.88 90 LEU A N 1
ATOM 733 C CA . LEU A 1 90 ? -7.281 4.863 14.695 1 92.88 90 LEU A CA 1
ATOM 734 C C . LEU A 1 90 ? -8.586 4.086 14.57 1 92.88 90 LEU A C 1
ATOM 736 O O . LEU A 1 90 ? -8.633 2.885 14.844 1 92.88 90 LEU A O 1
ATOM 740 N N . THR A 1 91 ? -9.625 4.828 14.148 1 87.12 91 THR A N 1
ATOM 741 C CA . THR A 1 91 ? -10.82 4.125 13.688 1 87.12 91 THR A CA 1
ATOM 742 C C . THR A 1 91 ? -10.547 3.391 12.375 1 87.12 91 THR A C 1
ATOM 744 O O . THR A 1 91 ? -9.516 3.619 11.734 1 87.12 91 THR A O 1
ATOM 747 N N . GLN A 1 92 ? -11.406 2.549 12.008 1 83.06 92 GLN A N 1
ATOM 748 C CA . GLN A 1 92 ? -11.258 1.808 10.766 1 83.06 92 GLN A CA 1
ATOM 749 C C . GLN A 1 92 ? -11.211 2.752 9.562 1 83.06 92 GLN A C 1
ATOM 751 O O . GLN A 1 92 ? -10.406 2.562 8.648 1 83.06 92 GLN A O 1
ATOM 756 N N . GLU A 1 93 ? -12.117 3.703 9.602 1 84.25 93 GLU A N 1
ATOM 757 C CA . GLU A 1 93 ? -12.133 4.691 8.531 1 84.25 93 GLU A CA 1
ATOM 758 C C . GLU A 1 93 ? -10.789 5.414 8.422 1 84.25 93 GLU A C 1
ATOM 760 O O . GLU A 1 93 ? -10.242 5.555 7.328 1 84.25 93 GLU A O 1
ATOM 765 N N . GLU A 1 94 ? -10.336 5.824 9.539 1 89.56 94 GLU A N 1
ATOM 766 C CA . GLU A 1 94 ? -9.055 6.516 9.57 1 89.56 94 GLU A CA 1
ATOM 767 C C . GLU A 1 94 ? -7.922 5.602 9.102 1 89.56 94 GLU A C 1
ATOM 769 O O . GLU A 1 94 ? -6.984 6.055 8.438 1 89.56 94 GLU A O 1
ATOM 774 N N . LEU A 1 95 ? -8 4.391 9.508 1 91.88 95 LEU A N 1
ATOM 775 C CA . LEU A 1 95 ? -6.977 3.426 9.109 1 91.88 95 LEU A CA 1
ATOM 776 C C . LEU A 1 95 ? -6.93 3.283 7.594 1 91.88 95 LEU A C 1
ATOM 778 O O . LEU A 1 95 ? -5.852 3.342 6.992 1 91.88 95 LEU A O 1
ATOM 782 N N . PHE A 1 96 ? -7.961 3.178 6.949 1 89.31 96 PHE A N 1
ATOM 783 C CA . PHE A 1 96 ? -8 3.051 5.496 1 89.31 96 PHE A CA 1
ATOM 784 C C . PHE A 1 96 ? -7.566 4.352 4.828 1 89.31 96 PHE A C 1
ATOM 786 O O . PHE A 1 96 ? -6.859 4.332 3.818 1 89.31 96 PHE A O 1
ATOM 793 N N . ASP A 1 97 ? -8.031 5.434 5.402 1 92.19 97 ASP A N 1
ATOM 794 C CA . ASP A 1 97 ? -7.562 6.719 4.887 1 92.19 97 ASP A CA 1
ATOM 795 C C . ASP A 1 97 ? -6.035 6.797 4.914 1 92.19 97 ASP A C 1
ATOM 797 O O . ASP A 1 97 ? -5.418 7.301 3.975 1 92.19 97 ASP A O 1
ATOM 801 N N . LEU A 1 98 ? -5.527 6.281 5.969 1 96.5 98 LEU A N 1
ATOM 802 C CA . LEU A 1 98 ? -4.078 6.332 6.129 1 96.5 98 LEU A CA 1
ATOM 803 C C . LEU A 1 98 ? -3.387 5.438 5.109 1 96.5 98 LEU A C 1
ATOM 805 O O . LEU A 1 98 ? -2.371 5.82 4.527 1 96.5 98 LEU A O 1
ATOM 809 N N . ILE A 1 99 ? -3.885 4.262 4.926 1 95.81 99 ILE A N 1
ATOM 810 C CA . ILE A 1 99 ? -3.326 3.332 3.949 1 95.81 99 ILE A CA 1
ATOM 811 C C . ILE A 1 99 ? -3.393 3.947 2.553 1 95.81 99 ILE A C 1
ATOM 813 O O . ILE A 1 99 ? -2.402 3.939 1.817 1 95.81 99 ILE A O 1
ATOM 817 N N . LEU A 1 100 ? -4.559 4.504 2.201 1 95.25 100 LEU A N 1
ATOM 818 C CA . LEU A 1 100 ? -4.727 5.113 0.888 1 95.25 100 LEU A CA 1
ATOM 819 C C . LEU A 1 100 ? -3.803 6.316 0.725 1 95.25 100 LEU A C 1
ATOM 821 O O . LEU A 1 100 ? -3.186 6.492 -0.329 1 95.25 100 LEU A O 1
ATOM 825 N N . ALA A 1 101 ? -3.662 7.145 1.73 1 97.81 101 ALA A N 1
ATOM 826 C CA . ALA A 1 101 ? -2.76 8.289 1.701 1 97.81 101 ALA A CA 1
ATOM 827 C C . ALA A 1 101 ? -1.306 7.844 1.591 1 97.81 101 ALA A C 1
ATOM 829 O O . ALA A 1 101 ? -0.527 8.422 0.832 1 97.81 101 ALA A O 1
ATOM 830 N N . GLY A 1 102 ? -0.98 6.82 2.361 1 98.12 102 GLY A N 1
ATOM 831 C CA . GLY A 1 102 ? 0.375 6.297 2.311 1 98.12 102 GLY A CA 1
ATOM 832 C C . GLY A 1 102 ? 0.767 5.789 0.936 1 98.12 102 GLY A C 1
ATOM 833 O O . GLY A 1 102 ? 1.894 6.004 0.486 1 98.12 102 GLY A O 1
ATOM 834 N N . ASN A 1 103 ? -0.166 5.086 0.335 1 94.75 103 ASN A N 1
ATOM 835 C CA . ASN A 1 103 ? 0.056 4.629 -1.031 1 94.75 103 ASN A CA 1
ATOM 836 C C . ASN A 1 103 ? 0.21 5.797 -1.998 1 94.75 103 ASN A C 1
ATOM 838 O O . ASN A 1 103 ? 1.178 5.855 -2.76 1 94.75 103 ASN A O 1
ATOM 842 N N . TYR A 1 104 ? -0.68 6.762 -1.945 1 94.81 104 TYR A N 1
ATOM 843 C CA . TYR A 1 104 ? -0.676 7.922 -2.824 1 94.81 104 TYR A CA 1
ATOM 844 C C . TYR A 1 104 ? 0.606 8.727 -2.658 1 94.81 104 TYR A C 1
ATOM 846 O O . TYR A 1 104 ? 1.229 9.133 -3.645 1 94.81 104 TYR A O 1
ATOM 854 N N . LEU A 1 105 ? 1.066 8.945 -1.453 1 96.81 105 LEU A N 1
ATOM 855 C CA . LEU A 1 105 ? 2.203 9.805 -1.142 1 96.81 105 LEU A CA 1
ATOM 856 C C . LEU A 1 105 ? 3.51 9.016 -1.195 1 96.81 105 LEU A C 1
ATOM 858 O O . LEU A 1 105 ? 4.582 9.57 -0.936 1 96.81 105 LEU A O 1
ATOM 862 N N . GLU A 1 106 ? 3.389 7.797 -1.501 1 93.19 106 GLU A N 1
ATOM 863 C CA . GLU A 1 106 ? 4.566 6.938 -1.559 1 93.19 106 GLU A CA 1
ATOM 864 C C . GLU A 1 106 ? 5.332 6.961 -0.238 1 93.19 106 GLU A C 1
ATOM 866 O O . GLU A 1 106 ? 6.539 7.219 -0.218 1 93.19 106 GLU A O 1
ATOM 871 N N . MET A 1 107 ? 4.59 6.633 0.813 1 96.19 107 MET A N 1
ATOM 872 C CA . MET A 1 107 ? 5.164 6.512 2.15 1 96.19 107 MET A CA 1
ATOM 873 C C . MET A 1 107 ? 5.156 5.062 2.619 1 96.19 107 MET A C 1
ATOM 875 O O . MET A 1 107 ? 4.246 4.641 3.336 1 96.19 107 MET A O 1
ATOM 879 N N . LYS A 1 108 ? 6.199 4.422 2.357 1 94.25 108 LYS A N 1
ATOM 880 C CA . LYS A 1 108 ? 6.258 2.969 2.484 1 94.25 108 LYS A CA 1
ATOM 881 C C . LYS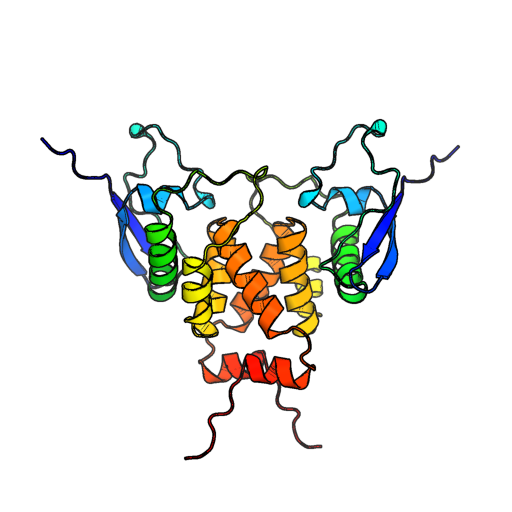 A 1 108 ? 6.102 2.537 3.941 1 94.25 108 LYS A C 1
ATOM 883 O O . LYS A 1 108 ? 5.34 1.615 4.242 1 94.25 108 LYS A O 1
ATOM 888 N N . ALA A 1 109 ? 6.887 3.191 4.812 1 96.69 109 ALA A N 1
ATOM 889 C CA . ALA A 1 109 ? 6.848 2.781 6.215 1 96.69 109 ALA A CA 1
ATOM 890 C C . ALA A 1 109 ? 5.453 2.984 6.805 1 96.69 109 ALA A C 1
ATOM 892 O O . ALA A 1 109 ? 4.961 2.135 7.551 1 96.69 109 ALA A O 1
ATOM 893 N N . MET A 1 110 ? 4.852 4.082 6.539 1 98.06 110 MET A N 1
ATOM 894 C CA . MET A 1 110 ? 3.51 4.348 7.047 1 98.06 110 MET A CA 1
ATOM 895 C C . MET A 1 110 ? 2.496 3.379 6.445 1 98.06 110 MET A C 1
ATOM 897 O O . MET A 1 110 ? 1.636 2.854 7.152 1 98.06 110 MET A O 1
ATOM 901 N N . LEU A 1 111 ? 2.596 3.207 5.156 1 97.62 111 LEU A N 1
ATOM 902 C CA . LEU A 1 111 ? 1.749 2.229 4.484 1 97.62 111 LEU A CA 1
ATOM 903 C C . LEU A 1 111 ? 1.929 0.843 5.094 1 97.62 111 LEU A C 1
ATOM 905 O O . LEU A 1 111 ? 0.947 0.169 5.414 1 97.62 111 LEU A O 1
ATOM 909 N N . ASP A 1 112 ? 3.145 0.444 5.281 1 96.44 112 ASP A N 1
ATOM 910 C CA . ASP A 1 112 ? 3.438 -0.854 5.883 1 96.44 112 ASP A CA 1
ATOM 911 C C . ASP A 1 112 ? 2.795 -0.978 7.262 1 96.44 112 ASP A C 1
ATOM 913 O O . ASP A 1 112 ? 2.225 -2.02 7.594 1 96.44 112 ASP A O 1
ATOM 917 N N . LEU A 1 113 ? 2.891 0.013 8.062 1 97.88 113 LEU A N 1
ATOM 918 C CA . LEU A 1 113 ? 2.293 0.038 9.398 1 97.88 113 LEU A CA 1
ATOM 919 C C . LEU A 1 113 ? 0.797 -0.249 9.328 1 97.88 113 LEU A C 1
ATOM 921 O O . LEU A 1 113 ? 0.289 -1.097 10.062 1 97.88 113 LEU A O 1
ATOM 925 N N . GLY A 1 114 ? 0.072 0.447 8.422 1 96.62 114 GLY A N 1
ATOM 926 C CA . GLY A 1 114 ? -1.356 0.234 8.258 1 96.62 114 GLY A CA 1
ATOM 927 C C . GLY A 1 114 ? -1.697 -1.154 7.746 1 96.62 114 GLY A C 1
ATOM 928 O O . GLY A 1 114 ? -2.609 -1.803 8.266 1 96.62 114 GLY A O 1
ATOM 929 N N . CYS A 1 115 ? -0.955 -1.566 6.77 1 94.38 115 CYS A N 1
ATOM 930 C CA . CYS A 1 115 ? -1.225 -2.875 6.18 1 94.38 115 CYS A CA 1
ATOM 931 C C . CYS A 1 115 ? -0.96 -3.988 7.188 1 94.38 115 CYS A C 1
ATOM 933 O O . CYS A 1 115 ? -1.706 -4.969 7.246 1 94.38 115 CYS A O 1
ATOM 935 N N . LYS A 1 116 ? 0.027 -3.908 7.969 1 93.75 116 LYS A N 1
ATOM 936 C CA . LYS A 1 116 ? 0.303 -4.902 9 1 93.75 116 LYS A CA 1
ATOM 937 C C . LYS A 1 116 ? -0.79 -4.906 10.07 1 93.75 116 LYS A C 1
ATOM 939 O O . LYS A 1 116 ? -1.167 -5.969 10.57 1 93.75 116 LYS A O 1
ATOM 944 N N . HIS A 1 117 ? -1.22 -3.752 10.391 1 93.44 117 HIS A N 1
ATOM 945 C CA . HIS A 1 117 ? -2.309 -3.701 11.367 1 93.44 117 HIS A CA 1
ATOM 946 C C . HIS A 1 117 ? -3.561 -4.379 10.82 1 93.44 117 HIS A C 1
ATOM 948 O O . HIS A 1 117 ? -4.207 -5.156 11.531 1 93.44 117 HIS A O 1
ATOM 954 N N . VAL A 1 118 ? -3.895 -4.059 9.578 1 88.94 118 VAL A N 1
ATOM 955 C CA . VAL A 1 118 ? -5.02 -4.723 8.93 1 88.94 118 VAL A CA 1
ATOM 956 C C . VAL A 1 118 ? -4.789 -6.23 8.914 1 88.94 118 VAL A C 1
ATOM 958 O O . VAL A 1 118 ? -5.695 -7.004 9.234 1 88.94 118 VAL A O 1
ATOM 961 N N . ALA A 1 119 ? -3.59 -6.629 8.539 1 89.31 119 ALA A N 1
ATOM 962 C CA . ALA A 1 119 ? -3.246 -8.047 8.5 1 89.31 119 ALA A CA 1
ATOM 963 C C . ALA A 1 119 ? -3.463 -8.703 9.867 1 89.31 119 ALA A C 1
ATOM 965 O O . ALA A 1 119 ? -4.012 -9.805 9.953 1 89.31 119 ALA A O 1
ATOM 966 N N . ASN A 1 120 ? -3.131 -8.039 10.945 1 88.31 120 ASN A N 1
ATOM 967 C CA . ASN A 1 120 ? -3.283 -8.547 12.305 1 88.31 120 ASN A CA 1
ATOM 968 C C . ASN A 1 120 ? -4.754 -8.633 12.711 1 88.31 120 ASN A C 1
ATOM 970 O O . ASN A 1 120 ? -5.141 -9.523 13.469 1 88.31 120 ASN A O 1
ATOM 974 N N . MET A 1 121 ? -5.504 -7.707 12.219 1 83.5 121 MET A N 1
ATOM 975 C CA . MET A 1 121 ? -6.934 -7.695 12.523 1 83.5 121 MET A CA 1
ATOM 976 C C . MET A 1 121 ? -7.648 -8.844 11.828 1 83.5 121 MET A C 1
ATOM 978 O O . MET A 1 121 ? -8.609 -9.406 12.359 1 83.5 121 MET A O 1
ATOM 982 N N . ILE A 1 122 ? -7.172 -9.195 10.703 1 78.56 122 ILE A N 1
ATOM 983 C CA . ILE A 1 122 ? -7.855 -10.203 9.898 1 78.56 122 ILE A CA 1
ATOM 984 C C . ILE A 1 122 ? -7.32 -11.586 10.242 1 78.56 122 ILE A C 1
ATOM 986 O O . ILE A 1 122 ? -7.953 -12.602 9.938 1 78.56 122 ILE A O 1
ATOM 990 N N . LYS A 1 123 ? -6.227 -11.617 10.852 1 79.81 123 LYS A N 1
ATOM 991 C CA . LYS A 1 123 ? -5.594 -12.898 11.18 1 79.81 123 LYS A CA 1
ATOM 992 C C . LYS A 1 123 ? -6.504 -13.758 12.047 1 79.81 123 LYS A C 1
ATOM 994 O O . LYS A 1 123 ? -7.082 -13.273 13.023 1 79.81 123 LYS A O 1
ATOM 999 N N . ASN A 1 124 ? -6.586 -14.961 11.711 1 76.5 124 ASN A N 1
ATOM 1000 C CA . ASN A 1 124 ? -7.332 -15.992 12.43 1 76.5 124 ASN A CA 1
ATOM 1001 C C . ASN A 1 124 ? -8.812 -15.641 12.531 1 76.5 124 ASN A C 1
ATOM 1003 O O . ASN A 1 124 ? -9.477 -16.031 13.492 1 76.5 124 ASN A O 1
ATOM 1007 N N . LYS A 1 125 ? -9.234 -14.773 11.82 1 75.62 125 LYS A N 1
ATOM 1008 C CA . LYS A 1 125 ? -10.664 -14.469 11.75 1 75.62 125 LYS A CA 1
ATOM 1009 C C . LYS A 1 125 ? -11.336 -15.227 10.609 1 75.62 125 LYS A C 1
ATOM 1011 O O . LYS A 1 125 ? -10.734 -15.414 9.547 1 75.62 125 LYS A O 1
ATOM 1016 N N . ASN A 1 126 ? -12.43 -15.719 11 1 73.75 126 ASN A N 1
ATOM 1017 C CA . ASN A 1 126 ? -13.227 -16.328 9.945 1 73.75 126 ASN A CA 1
ATOM 1018 C C . ASN A 1 126 ? -13.906 -15.289 9.07 1 73.75 126 ASN A C 1
ATOM 1020 O O . ASN A 1 126 ? -13.914 -14.102 9.406 1 73.75 126 ASN A O 1
ATOM 1024 N N . PRO A 1 127 ? -14.391 -15.703 7.965 1 66 127 PRO A N 1
ATOM 1025 C CA . PRO A 1 127 ? -14.945 -14.727 7.027 1 66 127 PRO A CA 1
ATOM 1026 C C . PRO A 1 127 ? -16.016 -13.844 7.664 1 66 127 PRO A C 1
ATOM 1028 O O . PRO A 1 127 ? -16.094 -12.648 7.375 1 66 127 PRO A O 1
ATOM 1031 N N . ASP A 1 128 ? -16.641 -14.414 8.641 1 65.81 128 ASP A N 1
ATOM 1032 C CA . ASP A 1 128 ? -17.688 -13.641 9.305 1 65.81 128 ASP A CA 1
ATOM 1033 C C . ASP A 1 128 ? -17.078 -12.602 10.242 1 65.81 128 ASP A C 1
ATOM 1035 O O . ASP A 1 128 ? -17.578 -11.477 10.328 1 65.81 128 ASP A O 1
ATOM 1039 N N . GLU A 1 129 ? -16.062 -12.945 10.914 1 69.56 129 GLU A N 1
ATOM 1040 C CA . GLU A 1 129 ? -15.391 -12.039 11.828 1 69.56 129 GLU A CA 1
ATOM 1041 C C . GLU A 1 129 ? -14.734 -10.883 11.078 1 69.56 129 GLU A C 1
ATOM 1043 O O . GLU A 1 129 ? -14.75 -9.742 11.547 1 69.56 129 GLU A O 1
ATOM 1048 N N . ILE A 1 130 ? -14.195 -11.203 10.008 1 66.69 130 ILE A N 1
ATOM 1049 C CA . ILE A 1 130 ? -13.539 -10.188 9.188 1 66.69 130 ILE A CA 1
ATOM 1050 C C . ILE A 1 130 ? -14.578 -9.188 8.688 1 66.69 130 ILE A C 1
ATOM 1052 O O . ILE A 1 130 ? -14.328 -7.977 8.68 1 66.69 130 ILE A O 1
ATOM 1056 N N . ARG A 1 131 ? -15.68 -9.766 8.547 1 60.5 131 ARG A N 1
ATOM 1057 C CA . ARG A 1 131 ? -16.766 -8.883 8.133 1 60.5 131 ARG A CA 1
ATOM 1058 C C . ARG A 1 131 ? -17.156 -7.934 9.258 1 60.5 131 ARG A C 1
ATOM 1060 O O . ARG A 1 131 ? -17.406 -6.75 9.023 1 60.5 131 ARG A O 1
ATOM 1067 N N . ASN A 1 132 ? -17.047 -8.445 10.594 1 62.66 132 ASN A N 1
ATOM 1068 C CA . ASN A 1 132 ? -17.406 -7.652 11.766 1 62.66 132 ASN A CA 1
ATOM 1069 C C . ASN A 1 132 ? -16.344 -6.621 12.102 1 62.66 132 ASN A C 1
ATOM 1071 O O . ASN A 1 132 ? -16.641 -5.59 12.703 1 62.66 132 ASN A O 1
ATOM 1075 N N . LEU A 1 133 ? -15.164 -7.023 11.945 1 61.44 133 LEU A N 1
ATOM 1076 C CA . LEU A 1 133 ? -14.062 -6.113 12.227 1 61.44 133 LEU A CA 1
ATOM 1077 C C . LEU A 1 133 ? -14.195 -4.824 11.43 1 61.44 133 LEU A C 1
ATOM 1079 O O . LEU A 1 133 ? -13.82 -3.752 11.898 1 61.44 133 LEU A O 1
ATOM 1083 N N . PHE A 1 134 ? -14.688 -4.992 10.586 1 54.97 134 PHE A N 1
ATOM 1084 C CA . PHE A 1 134 ? -14.695 -3.809 9.734 1 54.97 134 PHE A CA 1
ATOM 1085 C C . PHE A 1 134 ? -16.078 -3.168 9.711 1 54.97 134 PHE A C 1
ATOM 1087 O O . PHE A 1 134 ? -16.25 -2.076 9.164 1 54.97 134 PHE A O 1
ATOM 1094 N N . ASN A 1 135 ? -17.172 -3.93 10.562 1 46.16 135 ASN A N 1
ATOM 1095 C CA . ASN A 1 135 ? -18.516 -3.438 10.789 1 46.16 135 ASN A CA 1
ATOM 1096 C C . ASN A 1 135 ? -18.969 -3.664 12.234 1 46.16 135 ASN A C 1
ATOM 1098 O O . ASN A 1 135 ? -19.719 -4.594 12.516 1 46.16 135 ASN A O 1
ATOM 1102 N N . PRO A 1 136 ? -18.422 -2.922 13.406 1 48.06 136 PRO A N 1
ATOM 1103 C CA . PRO A 1 136 ? -19 -3.283 14.703 1 48.06 136 PRO A CA 1
ATOM 1104 C C . PRO A 1 136 ? -20.484 -2.953 14.797 1 48.06 136 PRO A C 1
ATOM 1106 O O . PRO A 1 136 ? -20.938 -1.976 14.195 1 48.06 136 PRO A O 1
ATOM 1109 N N . THR A 1 137 ? -21.266 -4.004 14.969 1 39.78 137 THR A N 1
ATOM 1110 C CA . THR A 1 137 ? -22.672 -3.826 15.289 1 39.78 137 THR A CA 1
ATOM 1111 C C . THR A 1 137 ? -22.828 -2.982 16.547 1 39.78 137 THR A C 1
ATOM 1113 O O . THR A 1 137 ? -22.141 -3.201 17.547 1 39.78 137 THR A O 1
ATOM 1116 N N . SER A 1 138 ? -23.203 -1.861 16.422 1 37.56 138 SER A N 1
ATOM 1117 C CA . SER A 1 138 ? -23.625 -1.182 17.625 1 37.56 138 SER A CA 1
ATOM 1118 C C . SER A 1 138 ? -24.516 -2.082 18.484 1 37.56 138 SER A C 1
ATOM 1120 O O . SER A 1 138 ? -25.5 -2.648 17.984 1 37.56 138 SER A O 1
ATOM 1122 N N . ALA A 1 139 ? -24.109 -2.684 19.625 1 35.16 139 ALA A N 1
ATOM 1123 C CA . ALA A 1 139 ? -25.016 -3.283 20.609 1 35.16 139 ALA A CA 1
ATOM 1124 C C . ALA A 1 139 ? -26.188 -2.35 20.922 1 35.16 139 ALA A C 1
ATOM 1126 O O . ALA A 1 139 ? -26 -1.137 21.047 1 35.16 139 ALA A O 1
ATOM 1127 N N . PRO A 1 140 ? -27.469 -2.977 20.797 1 34.59 140 PRO A N 1
ATOM 1128 C CA . PRO A 1 140 ? -28.578 -2.18 21.328 1 34.59 140 PRO A CA 1
ATOM 1129 C C . PRO A 1 140 ? -28.234 -1.481 22.641 1 34.59 140 PRO A C 1
ATOM 1131 O O . PRO A 1 140 ? -27.484 -2.027 23.453 1 34.59 140 PRO A O 1
ATOM 1134 N N . GLU A 1 141 ? -28.453 -0.157 22.797 1 28.2 141 GLU A N 1
ATOM 1135 C CA . GLU A 1 141 ? -28.781 0.287 24.141 1 28.2 141 GLU A CA 1
ATOM 1136 C C . GLU A 1 141 ? -30.047 -0.406 24.656 1 28.2 141 GLU A C 1
ATOM 1138 O O . GLU A 1 141 ? -30.984 -0.65 23.906 1 28.2 141 GLU A O 1
ATOM 1143 N N . MET B 1 1 ? 17.234 -25.938 -29.688 1 39.88 1 MET B N 1
ATOM 1144 C CA . MET B 1 1 ? 16.859 -26.547 -28.406 1 39.88 1 MET B CA 1
ATOM 1145 C C . MET B 1 1 ? 16.047 -25.562 -27.562 1 39.88 1 MET B C 1
ATOM 1147 O O . MET B 1 1 ? 16.531 -24.469 -27.25 1 39.88 1 MET B O 1
ATOM 1151 N N . THR B 1 2 ? 14.797 -25.281 -27.656 1 50.72 2 THR B N 1
ATOM 1152 C CA . THR B 1 2 ? 13.93 -24.219 -27.203 1 50.72 2 THR B CA 1
ATOM 1153 C C . THR B 1 2 ? 14.086 -24 -25.688 1 50.72 2 THR B C 1
ATOM 1155 O O . THR B 1 2 ? 13.891 -24.938 -24.906 1 50.72 2 THR B O 1
ATOM 1158 N N . THR B 1 3 ? 15.078 -23.328 -25.188 1 59.16 3 THR B N 1
ATOM 1159 C CA . THR B 1 3 ? 15.562 -23.188 -23.828 1 59.16 3 THR B CA 1
ATOM 1160 C C . THR B 1 3 ? 14.406 -22.938 -22.859 1 59.16 3 THR B C 1
ATOM 1162 O O . THR B 1 3 ? 13.492 -22.172 -23.156 1 59.16 3 THR B O 1
ATOM 1165 N N . ALA B 1 4 ? 14.008 -24.016 -22.188 1 75.25 4 ALA B N 1
ATOM 1166 C CA . ALA B 1 4 ? 12.898 -24.016 -21.25 1 75.25 4 ALA B CA 1
ATOM 1167 C C . ALA B 1 4 ? 12.922 -22.75 -20.375 1 75.25 4 ALA B C 1
ATOM 1169 O O . ALA B 1 4 ? 13.992 -22.297 -19.969 1 75.25 4 ALA B O 1
ATOM 1170 N N . PRO B 1 5 ? 11.883 -22 -20.375 1 87.38 5 PRO B N 1
ATOM 1171 C CA . PRO B 1 5 ? 11.836 -20.797 -19.531 1 87.38 5 PRO B CA 1
ATOM 1172 C C . PRO B 1 5 ? 12.281 -21.047 -18.094 1 87.38 5 PRO B C 1
ATOM 1174 O O . PRO B 1 5 ? 12.07 -22.141 -17.562 1 87.38 5 PRO B O 1
ATOM 1177 N N . TYR B 1 6 ? 13.141 -20.297 -17.625 1 95.06 6 TYR B N 1
ATOM 1178 C CA . TYR B 1 6 ? 13.602 -20.406 -16.234 1 95.06 6 TYR B CA 1
ATOM 1179 C C . TYR B 1 6 ? 12.438 -20.266 -15.266 1 95.06 6 TYR B C 1
ATOM 1181 O O . TYR B 1 6 ? 11.586 -19.391 -15.43 1 95.06 6 TYR B O 1
ATOM 1189 N N . THR B 1 7 ? 12.422 -21.203 -14.297 1 97.69 7 THR B N 1
ATOM 1190 C CA . THR B 1 7 ? 11.352 -21.188 -13.305 1 97.69 7 THR B CA 1
ATOM 1191 C C . THR B 1 7 ? 11.922 -21 -11.898 1 97.69 7 THR B C 1
ATOM 1193 O O . THR B 1 7 ? 13.102 -21.266 -11.664 1 97.69 7 THR B O 1
ATOM 1196 N N . VAL B 1 8 ? 11.102 -20.469 -11.039 1 98.19 8 VAL B N 1
ATOM 1197 C CA . VAL B 1 8 ? 11.438 -20.25 -9.633 1 98.19 8 VAL B CA 1
ATOM 1198 C C . VAL B 1 8 ? 10.422 -20.953 -8.742 1 98.19 8 VAL B C 1
ATOM 1200 O O . VAL B 1 8 ? 9.219 -20.906 -9 1 98.19 8 VAL B O 1
ATOM 1203 N N . GLN B 1 9 ? 10.914 -21.531 -7.742 1 98.75 9 GLN B N 1
ATOM 1204 C CA . GLN B 1 9 ? 10.031 -22.156 -6.758 1 98.75 9 GLN B CA 1
ATOM 1205 C C . GLN B 1 9 ? 9.805 -21.219 -5.57 1 98.75 9 GLN B C 1
ATOM 1207 O O . GLN B 1 9 ? 10.75 -20.641 -5.039 1 98.75 9 GLN B O 1
ATOM 1212 N N . LEU B 1 10 ? 8.492 -21.172 -5.16 1 98.75 10 LEU B N 1
ATOM 1213 C CA . LEU B 1 10 ? 8.086 -20.375 -4.008 1 98.75 10 LEU B CA 1
ATOM 1214 C C . LEU B 1 10 ? 7.578 -21.266 -2.879 1 98.75 10 LEU B C 1
ATOM 1216 O O . LEU B 1 10 ? 6.906 -22.281 -3.131 1 98.75 10 LEU B O 1
ATOM 1220 N N . PHE B 1 11 ? 7.852 -20.844 -1.678 1 98.69 11 PHE B N 1
ATOM 1221 C CA . PHE B 1 11 ? 7.328 -21.5 -0.482 1 98.69 11 PHE B CA 1
ATOM 1222 C C . PHE B 1 11 ? 6.465 -20.531 0.327 1 98.69 11 PHE B C 1
ATOM 1224 O O . PHE B 1 11 ? 6.977 -19.594 0.925 1 98.69 11 PHE B O 1
ATOM 1231 N N . THR B 1 12 ? 5.18 -20.859 0.383 1 98.19 12 THR B N 1
ATOM 1232 C CA . THR B 1 12 ? 4.211 -19.922 0.936 1 98.19 12 THR B CA 1
ATOM 1233 C C . THR B 1 12 ? 4.074 -20.109 2.443 1 98.19 12 THR B C 1
ATOM 1235 O O . THR B 1 12 ? 4.648 -21.047 3.012 1 98.19 12 THR B O 1
ATOM 1238 N N . GLU B 1 13 ? 3.369 -19.219 3.074 1 95.25 13 GLU B N 1
ATOM 1239 C CA . GLU B 1 13 ? 3.188 -19.203 4.523 1 95.25 13 GLU B CA 1
ATOM 1240 C C . GLU B 1 13 ? 2.521 -20.484 5.008 1 95.25 13 GLU B C 1
ATOM 1242 O O . GLU B 1 13 ? 2.834 -20.984 6.09 1 95.25 13 GLU B O 1
ATOM 1247 N N . ASP B 1 14 ? 1.66 -21.047 4.203 1 96.94 14 ASP B N 1
ATOM 1248 C CA . ASP B 1 14 ? 0.944 -22.266 4.57 1 96.94 14 ASP B CA 1
ATOM 1249 C C . ASP B 1 14 ? 1.665 -23.5 4.047 1 96.94 14 ASP B C 1
ATOM 1251 O O . ASP B 1 14 ? 1.036 -24.531 3.789 1 96.94 14 ASP B O 1
ATOM 1255 N N . GLU B 1 15 ? 2.922 -23.281 3.715 1 96.69 15 GLU B N 1
ATOM 1256 C CA . GLU B 1 15 ? 3.867 -24.359 3.445 1 96.69 15 GLU B CA 1
ATOM 1257 C C . GLU B 1 15 ? 3.553 -25.047 2.121 1 96.69 15 GLU B C 1
ATOM 1259 O O . GLU B 1 15 ? 3.713 -26.266 1.994 1 96.69 15 GLU B O 1
ATOM 1264 N N . GLN B 1 16 ? 3.049 -24.391 1.192 1 98.44 16 GLN B N 1
ATOM 1265 C CA . GLN B 1 16 ? 2.873 -24.891 -0.166 1 98.44 16 GLN B CA 1
ATOM 1266 C C . GLN B 1 16 ? 4.023 -24.453 -1.067 1 98.44 16 GLN B C 1
ATOM 1268 O O . GLN B 1 16 ? 4.621 -23.391 -0.857 1 98.44 16 GLN B O 1
ATOM 1273 N N . THR B 1 17 ? 4.309 -25.312 -2.031 1 98.5 17 THR B N 1
ATOM 1274 C CA . THR B 1 17 ? 5.305 -25 -3.049 1 98.5 17 THR B CA 1
ATOM 1275 C C . THR B 1 17 ? 4.633 -24.656 -4.375 1 98.5 17 THR B C 1
ATOM 1277 O O . THR B 1 17 ? 3.787 -25.406 -4.863 1 98.5 17 THR B O 1
ATOM 1280 N N . LEU B 1 18 ? 4.988 -23.5 -4.855 1 98.75 18 LEU B N 1
ATOM 1281 C CA . LEU B 1 18 ? 4.508 -23.047 -6.156 1 98.75 18 LEU B CA 1
ATOM 1282 C C . LEU B 1 18 ? 5.672 -22.812 -7.113 1 98.75 18 LEU B C 1
ATOM 1284 O O . LEU B 1 18 ? 6.727 -22.328 -6.707 1 98.75 18 LEU B O 1
ATOM 1288 N N . THR B 1 19 ? 5.441 -23.234 -8.375 1 98.5 19 THR B N 1
ATOM 1289 C CA . THR B 1 19 ? 6.438 -22.969 -9.406 1 98.5 19 THR B CA 1
ATOM 1290 C C . THR B 1 19 ? 5.941 -21.906 -10.383 1 98.5 19 THR B C 1
ATOM 1292 O O . THR B 1 19 ? 4.84 -22.031 -10.922 1 98.5 19 THR B O 1
ATOM 1295 N N . ILE B 1 20 ? 6.797 -20.859 -10.547 1 98.5 20 ILE B N 1
ATOM 1296 C CA . ILE B 1 20 ? 6.391 -19.781 -11.445 1 98.5 20 ILE B CA 1
ATOM 1297 C C . ILE B 1 20 ? 7.504 -19.516 -12.461 1 98.5 20 ILE B C 1
ATOM 1299 O O . ILE B 1 20 ? 8.656 -19.875 -12.234 1 98.5 20 ILE B O 1
ATOM 1303 N N . ASP B 1 21 ? 7.094 -18.859 -13.555 1 97.25 21 ASP B N 1
ATOM 1304 C CA . ASP B 1 21 ? 8.078 -18.422 -14.531 1 97.25 21 ASP B CA 1
ATOM 1305 C C . ASP B 1 21 ? 8.891 -17.234 -14.008 1 97.25 21 ASP B C 1
ATOM 1307 O O . ASP B 1 21 ? 8.398 -16.438 -13.203 1 97.25 21 ASP B O 1
ATOM 1311 N N . TRP B 1 22 ? 10.094 -17.078 -14.602 1 96.69 22 TRP B N 1
ATOM 1312 C CA . TRP B 1 22 ? 10.953 -15.953 -14.266 1 96.69 22 TRP B CA 1
ATOM 1313 C C . TRP B 1 22 ? 10.258 -14.633 -14.555 1 96.69 22 TRP B C 1
ATOM 1315 O O . TRP B 1 22 ? 10.375 -13.672 -13.789 1 96.69 22 TRP B O 1
ATOM 1325 N N . GLU B 1 23 ? 9.461 -14.594 -15.68 1 96 23 GLU B N 1
ATOM 1326 C CA . GLU B 1 23 ? 8.805 -13.359 -16.109 1 96 23 GLU B CA 1
ATOM 1327 C C . GLU B 1 23 ? 7.762 -12.914 -15.086 1 96 23 GLU B C 1
ATOM 1329 O O . GLU B 1 23 ? 7.441 -11.727 -15 1 96 23 GLU B O 1
ATOM 1334 N N . VAL B 1 24 ? 7.27 -13.836 -14.32 1 97.88 24 VAL B N 1
ATOM 1335 C CA . VAL B 1 24 ? 6.352 -13.539 -13.227 1 97.88 24 VAL B CA 1
ATOM 1336 C C . VAL B 1 24 ? 7.141 -13.125 -11.992 1 97.88 24 VAL B C 1
ATOM 1338 O O . VAL B 1 24 ? 6.871 -12.07 -11.398 1 97.88 24 VAL B O 1
ATOM 1341 N N . PHE B 1 25 ? 8.227 -13.797 -11.68 1 97.88 25 PHE B N 1
ATOM 1342 C CA . PHE B 1 25 ? 9.031 -13.586 -10.484 1 97.88 25 PHE B CA 1
ATOM 1343 C C . PHE B 1 25 ? 9.695 -12.211 -10.516 1 97.88 25 PHE B C 1
ATOM 1345 O O . PHE B 1 25 ? 9.805 -11.555 -9.477 1 97.88 25 PHE B O 1
ATOM 1352 N N . LYS B 1 26 ? 10.109 -11.805 -11.609 1 96.69 26 LYS B N 1
ATOM 1353 C CA . LYS B 1 26 ? 10.906 -10.586 -11.703 1 96.69 26 LYS B CA 1
ATOM 1354 C C . LYS B 1 26 ? 10.062 -9.359 -11.359 1 96.69 26 LYS B C 1
ATOM 1356 O O . LYS B 1 26 ? 10.602 -8.266 -11.172 1 96.69 26 LYS B O 1
ATOM 1361 N N . GLN B 1 27 ? 8.773 -9.562 -11.266 1 97 27 GLN B N 1
ATOM 1362 C CA . GLN B 1 27 ? 7.898 -8.453 -10.906 1 97 27 GLN B CA 1
ATOM 1363 C C . GLN B 1 27 ? 7.871 -8.234 -9.391 1 97 27 GLN B C 1
ATOM 1365 O O . GLN B 1 27 ? 7.363 -7.219 -8.914 1 97 27 GLN B O 1
ATOM 1370 N N . PHE B 1 28 ? 8.391 -9.18 -8.641 1 97.56 28 PHE B N 1
ATOM 1371 C CA . PHE B 1 28 ? 8.453 -9.023 -7.195 1 97.56 28 PHE B CA 1
ATOM 1372 C C . PHE B 1 28 ? 9.586 -8.07 -6.805 1 97.56 28 PHE B C 1
ATOM 1374 O O . PHE B 1 28 ? 10.727 -8.492 -6.641 1 97.56 28 PHE B O 1
ATOM 1381 N N . GLY B 1 29 ? 9.266 -6.938 -6.508 1 94.75 29 GLY B N 1
ATOM 1382 C CA . GLY B 1 29 ? 10.258 -5.895 -6.289 1 94.75 29 GLY B CA 1
ATOM 1383 C C . GLY B 1 29 ? 11.102 -6.133 -5.055 1 94.75 29 GLY B C 1
ATOM 1384 O O . GLY B 1 29 ? 12.242 -5.66 -4.977 1 94.75 29 GLY B O 1
ATOM 1385 N N . ILE B 1 30 ? 10.555 -6.844 -4.133 1 94.06 30 ILE B N 1
ATOM 1386 C CA . ILE B 1 30 ? 11.242 -7.012 -2.859 1 94.06 30 ILE B CA 1
ATOM 1387 C C . ILE B 1 30 ? 12.57 -7.742 -3.082 1 94.06 30 ILE B C 1
ATOM 1389 O O . ILE B 1 30 ? 13.492 -7.621 -2.277 1 94.06 30 ILE B O 1
ATOM 1393 N N . PHE B 1 31 ? 12.719 -8.445 -4.172 1 94.31 31 PHE B N 1
ATOM 1394 C CA . PHE B 1 31 ? 13.906 -9.266 -4.398 1 94.31 31 PHE B CA 1
ATOM 1395 C C . PHE B 1 31 ? 14.883 -8.562 -5.336 1 94.31 31 PHE B C 1
ATOM 1397 O O . PHE B 1 31 ? 15.93 -9.117 -5.676 1 94.31 31 PHE B O 1
ATOM 1404 N N . GLN B 1 32 ? 14.555 -7.391 -5.816 1 90.75 32 GLN B N 1
ATOM 1405 C CA . GLN B 1 32 ? 15.414 -6.645 -6.73 1 90.75 32 GLN B CA 1
ATOM 1406 C C . GLN B 1 32 ? 15.938 -7.539 -7.848 1 90.75 32 GLN B C 1
ATOM 1408 O O . GLN B 1 32 ? 17.156 -7.688 -8.016 1 90.75 32 GLN B O 1
ATOM 1413 N N . PRO B 1 33 ? 15.031 -8.102 -8.625 1 92.38 33 PRO B N 1
ATOM 1414 C CA . PRO B 1 33 ? 15.469 -9.039 -9.664 1 92.38 33 PRO B CA 1
ATOM 1415 C C . PRO B 1 33 ? 16.484 -8.43 -10.625 1 92.38 33 PRO B C 1
ATOM 1417 O O . PRO B 1 33 ? 16.375 -7.254 -10.977 1 92.38 33 PRO B O 1
ATOM 1420 N N . GLN B 1 34 ? 17.531 -9.273 -10.922 1 89.62 34 GLN B N 1
ATOM 1421 C CA . GLN B 1 34 ? 18.594 -8.867 -11.844 1 89.62 34 GLN B CA 1
ATOM 1422 C C . GLN B 1 34 ? 18.469 -9.586 -13.18 1 89.62 34 GLN B C 1
ATOM 1424 O O . GLN B 1 34 ? 18 -10.727 -13.234 1 89.62 34 GLN B O 1
ATOM 1429 N N . ASN B 1 35 ? 18.922 -8.977 -14.234 1 88.69 35 ASN B N 1
ATOM 1430 C CA . ASN B 1 35 ? 18.797 -9.547 -15.57 1 88.69 35 ASN B CA 1
ATOM 1431 C C . ASN B 1 35 ? 19.844 -10.633 -15.805 1 88.69 35 ASN B C 1
ATOM 1433 O O . ASN B 1 35 ? 19.672 -11.492 -16.672 1 88.69 35 ASN B O 1
ATOM 1437 N N . ASP B 1 36 ? 20.859 -10.586 -15.125 1 93.44 36 ASP B N 1
ATOM 1438 C CA . ASP B 1 36 ? 21.891 -11.617 -15.25 1 93.44 36 ASP B CA 1
ATOM 1439 C C . ASP B 1 36 ? 21.344 -12.977 -14.82 1 93.44 36 ASP B C 1
ATOM 1441 O O . ASP B 1 36 ? 20.984 -13.172 -13.656 1 93.44 36 ASP B O 1
ATOM 1445 N N . PRO B 1 37 ? 21.344 -13.984 -15.695 1 93 37 PRO B N 1
ATOM 1446 C CA . PRO B 1 37 ? 20.797 -15.312 -15.383 1 93 37 PRO B CA 1
ATOM 1447 C C . PRO B 1 37 ? 21.5 -15.992 -14.219 1 93 37 PRO B C 1
ATOM 1449 O O . PRO B 1 37 ? 20.891 -16.781 -13.5 1 93 37 PRO B O 1
ATOM 1452 N N . GLU B 1 38 ? 22.719 -15.602 -14.055 1 93.94 38 GLU B N 1
ATOM 1453 C CA . GLU B 1 38 ? 23.5 -16.219 -12.977 1 93.94 38 GLU B CA 1
ATOM 1454 C C . GLU B 1 38 ? 23.016 -15.742 -11.609 1 93.94 38 GLU B C 1
ATOM 1456 O O . GLU B 1 38 ? 23.297 -16.375 -10.594 1 93.94 38 GLU B O 1
ATOM 1461 N N . GLU B 1 39 ? 22.281 -14.648 -11.555 1 94.44 39 GLU B N 1
ATOM 1462 C CA . GLU B 1 39 ? 21.828 -14.07 -10.297 1 94.44 39 GLU B CA 1
ATOM 1463 C C . GLU B 1 39 ? 20.406 -14.523 -9.953 1 94.44 39 GLU B C 1
ATOM 1465 O O . GLU B 1 39 ? 19.875 -14.164 -8.898 1 94.44 39 GLU B O 1
ATOM 1470 N N . ARG B 1 40 ? 19.906 -15.406 -10.75 1 95.88 40 ARG B N 1
ATOM 1471 C CA . ARG B 1 40 ? 18.547 -15.891 -10.492 1 95.88 40 ARG B CA 1
ATOM 1472 C C . ARG B 1 40 ? 18.531 -16.906 -9.352 1 95.88 40 ARG B C 1
ATOM 1474 O O . ARG B 1 40 ? 19.516 -17.609 -9.133 1 95.88 40 ARG B O 1
ATOM 1481 N N . PRO B 1 41 ? 17.375 -16.859 -8.672 1 96.5 41 PRO B N 1
ATOM 1482 C CA . PRO B 1 41 ? 17.297 -17.812 -7.551 1 96.5 41 PRO B CA 1
ATOM 1483 C C . PRO B 1 41 ? 17.469 -19.266 -7.988 1 96.5 41 PRO B C 1
ATOM 1485 O O . PRO B 1 41 ? 16.828 -19.688 -8.953 1 96.5 41 PRO B O 1
ATOM 1488 N N . LYS B 1 42 ? 18.297 -19.953 -7.289 1 95.62 42 LYS B N 1
ATOM 1489 C CA . LYS B 1 42 ? 18.547 -21.375 -7.578 1 95.62 42 LYS B CA 1
ATOM 1490 C C . LYS B 1 42 ? 17.875 -22.266 -6.539 1 95.62 42 LYS B C 1
ATOM 1492 O O . LYS B 1 42 ? 17.672 -23.453 -6.77 1 95.62 42 LYS B O 1
ATOM 1497 N N . GLU B 1 43 ? 17.547 -21.719 -5.41 1 97.12 43 GLU B N 1
ATOM 1498 C CA . GLU B 1 43 ? 16.844 -22.391 -4.332 1 97.12 43 GLU B CA 1
ATOM 1499 C C . GLU B 1 43 ? 15.438 -21.828 -4.145 1 97.12 43 GLU B C 1
ATOM 1501 O O . GLU B 1 43 ? 15.172 -20.688 -4.523 1 97.12 43 GLU B O 1
ATOM 1506 N N . PRO B 1 44 ? 14.555 -22.594 -3.559 1 97.62 44 PRO B N 1
ATOM 1507 C CA . PRO B 1 44 ? 13.203 -22.094 -3.312 1 97.62 44 PRO B CA 1
ATOM 1508 C C . PRO B 1 44 ? 13.203 -20.797 -2.492 1 97.62 44 PRO B C 1
ATOM 1510 O O . PRO B 1 44 ? 14.008 -20.641 -1.573 1 97.62 44 PRO B O 1
ATOM 1513 N N . VAL B 1 45 ? 12.328 -19.938 -2.807 1 98.31 45 VAL B N 1
ATOM 1514 C CA . VAL B 1 45 ? 12.211 -18.641 -2.16 1 98.31 45 VAL B CA 1
ATOM 1515 C C . VAL B 1 45 ? 11.07 -18.656 -1.145 1 98.31 45 VAL B C 1
ATOM 1517 O O . VAL B 1 45 ? 9.914 -18.891 -1.508 1 98.31 45 VAL B O 1
ATOM 1520 N N . PRO B 1 46 ? 11.297 -18.438 0.112 1 98.38 46 PRO B N 1
ATOM 1521 C CA . PRO B 1 46 ? 10.242 -18.406 1.126 1 98.38 46 PRO B CA 1
ATOM 1522 C C . PRO B 1 46 ? 9.43 -17.125 1.1 1 98.38 46 PRO B C 1
ATOM 1524 O O . PRO B 1 46 ? 9.992 -16.031 0.918 1 98.38 46 PRO B O 1
ATOM 1527 N N . LEU B 1 47 ? 8.164 -17.203 1.213 1 98.06 47 LEU B N 1
ATOM 1528 C CA . LEU B 1 47 ? 7.215 -16.109 1.361 1 98.06 47 LEU B CA 1
ATOM 1529 C C . LEU B 1 47 ? 6.367 -16.281 2.617 1 98.06 47 LEU B C 1
ATOM 1531 O O . LEU B 1 47 ? 5.184 -16.625 2.529 1 98.06 47 LEU B O 1
ATOM 1535 N N . PRO B 1 48 ? 6.945 -16.016 3.742 1 95.44 48 PRO B N 1
ATOM 1536 C CA . PRO B 1 48 ? 6.324 -16.375 5.02 1 95.44 48 PRO B CA 1
ATOM 1537 C C . PRO B 1 48 ? 5.074 -15.555 5.324 1 95.44 48 PRO B C 1
ATOM 1539 O O . PRO B 1 48 ? 4.352 -15.859 6.281 1 95.44 48 PRO B O 1
ATOM 1542 N N . ASN B 1 49 ? 4.734 -14.633 4.555 1 92.69 49 ASN B N 1
ATOM 1543 C CA . ASN B 1 49 ? 3.586 -13.781 4.863 1 92.69 49 ASN B CA 1
ATOM 1544 C C . ASN B 1 49 ? 2.51 -13.883 3.787 1 92.69 49 ASN B C 1
ATOM 1546 O O . ASN B 1 49 ? 1.603 -13.047 3.734 1 92.69 49 ASN B O 1
ATOM 1550 N N . ILE B 1 50 ? 2.631 -14.797 2.895 1 96.88 50 ILE B N 1
ATOM 1551 C CA . ILE B 1 50 ? 1.682 -14.914 1.794 1 96.88 50 ILE B CA 1
ATOM 1552 C C . ILE B 1 50 ? 1.211 -16.359 1.677 1 96.88 50 ILE B C 1
ATOM 1554 O O . ILE B 1 50 ? 2.025 -17.281 1.531 1 96.88 50 ILE B O 1
ATOM 1558 N N . SER B 1 51 ? -0.088 -16.578 1.741 1 96.31 51 SER B N 1
ATOM 1559 C CA . SER B 1 51 ? -0.655 -17.906 1.544 1 96.31 51 SER B CA 1
ATOM 1560 C C . SER B 1 51 ? -0.641 -18.297 0.071 1 96.31 51 SER B C 1
ATOM 1562 O O . SER B 1 51 ? -0.504 -17.438 -0.805 1 96.31 51 SER B O 1
ATOM 1564 N N . ALA B 1 52 ? -0.825 -19.562 -0.159 1 98.38 52 ALA B N 1
ATOM 1565 C CA . ALA B 1 52 ? -0.895 -20.062 -1.531 1 98.38 52 ALA B CA 1
ATOM 1566 C C . ALA B 1 52 ? -2.092 -19.453 -2.268 1 98.38 52 ALA B C 1
ATOM 1568 O O . ALA B 1 52 ? -1.993 -19.109 -3.449 1 98.38 52 ALA B O 1
ATOM 1569 N N . ALA B 1 53 ? -3.199 -19.391 -1.564 1 97.06 53 ALA B N 1
ATOM 1570 C CA . ALA B 1 53 ? -4.402 -18.828 -2.178 1 97.06 53 ALA B CA 1
ATOM 1571 C C . ALA B 1 53 ? -4.172 -17.375 -2.611 1 97.06 53 ALA B C 1
ATOM 1573 O O . ALA B 1 53 ? -4.512 -17 -3.736 1 97.06 53 ALA B O 1
ATOM 1574 N N . ALA B 1 54 ? -3.621 -16.578 -1.736 1 97.06 54 ALA B N 1
ATOM 1575 C CA . ALA B 1 54 ? -3.295 -15.188 -2.064 1 97.06 54 ALA B CA 1
ATOM 1576 C C . ALA B 1 54 ? -2.273 -15.117 -3.197 1 97.06 54 ALA B C 1
ATOM 1578 O O . ALA B 1 54 ? -2.416 -14.312 -4.117 1 97.06 54 ALA B O 1
ATOM 1579 N N . MET B 1 55 ? -1.241 -15.992 -3.154 1 98.69 55 MET B N 1
ATOM 1580 C CA . MET B 1 55 ? -0.179 -15.977 -4.156 1 98.69 55 MET B CA 1
ATOM 1581 C C . MET B 1 55 ? -0.729 -16.312 -5.539 1 98.69 55 MET B C 1
ATOM 1583 O O . MET B 1 55 ? -0.263 -15.766 -6.543 1 98.69 55 MET B O 1
ATOM 1587 N N . ASN B 1 56 ? -1.691 -17.156 -5.547 1 98.75 56 ASN B N 1
ATOM 1588 C CA . ASN B 1 56 ? -2.283 -17.5 -6.836 1 98.75 56 ASN B CA 1
ATOM 1589 C C . ASN B 1 56 ? -2.912 -16.281 -7.508 1 98.75 56 ASN B C 1
ATOM 1591 O O . ASN B 1 56 ? -2.84 -16.141 -8.727 1 98.75 56 ASN B O 1
ATOM 1595 N N . LYS B 1 57 ? -3.537 -15.43 -6.699 1 98.69 57 LYS B N 1
ATOM 1596 C CA . LYS B 1 57 ? -4.082 -14.188 -7.246 1 98.69 57 LYS B CA 1
ATOM 1597 C C . LYS B 1 57 ? -2.969 -13.258 -7.715 1 98.69 57 LYS B C 1
ATOM 1599 O O . LYS B 1 57 ? -3.096 -12.609 -8.758 1 98.69 57 LYS B O 1
ATOM 1604 N N . VAL B 1 58 ? -1.897 -13.211 -7.012 1 98.88 58 VAL B N 1
ATOM 1605 C CA . VAL B 1 58 ? -0.732 -12.422 -7.391 1 98.88 58 VAL B CA 1
ATOM 1606 C C . VAL B 1 58 ? -0.169 -12.93 -8.719 1 98.88 58 VAL B C 1
ATOM 1608 O O . VAL B 1 58 ? 0.142 -12.141 -9.609 1 98.88 58 VAL B O 1
ATOM 1611 N N . ILE B 1 59 ? -0.08 -14.227 -8.789 1 98.88 59 ILE B N 1
ATOM 1612 C CA . ILE B 1 59 ? 0.47 -14.852 -9.992 1 98.88 59 ILE B CA 1
ATOM 1613 C C . ILE B 1 59 ? -0.426 -14.555 -11.188 1 98.88 59 ILE B C 1
ATOM 1615 O O . ILE B 1 59 ? 0.067 -14.258 -12.281 1 98.88 59 ILE B O 1
ATOM 1619 N N . GLU B 1 60 ? -1.684 -14.648 -10.992 1 98.81 60 GLU B N 1
ATOM 1620 C CA . GLU B 1 60 ? -2.629 -14.32 -12.055 1 98.81 60 GLU B CA 1
ATOM 1621 C C . GLU B 1 60 ? -2.404 -12.906 -12.578 1 98.81 60 GLU B C 1
ATOM 1623 O O . GLU B 1 60 ? -2.311 -12.695 -13.789 1 98.81 60 GLU B O 1
ATOM 1628 N N . TYR B 1 61 ? -2.293 -11.945 -11.719 1 98.88 61 TYR B N 1
ATOM 1629 C CA . TYR B 1 61 ? -2.025 -10.555 -12.094 1 98.88 61 TYR B CA 1
ATOM 1630 C C . TYR B 1 61 ? -0.697 -10.438 -12.828 1 98.88 61 TYR B C 1
ATOM 1632 O O . TYR B 1 61 ? -0.621 -9.805 -13.883 1 98.88 61 TYR B O 1
ATOM 1640 N N . CYS B 1 62 ? 0.334 -11.062 -12.32 1 98.56 62 CYS B N 1
ATOM 1641 C CA . CYS B 1 62 ? 1.671 -10.945 -12.891 1 98.56 62 CYS B CA 1
ATOM 1642 C C . CYS B 1 62 ? 1.735 -11.602 -14.266 1 98.56 62 CYS B C 1
ATOM 1644 O O . CYS B 1 62 ? 2.457 -11.133 -15.148 1 98.56 62 CYS B O 1
ATOM 1646 N N . ASP B 1 63 ? 1.02 -12.688 -14.344 1 98.44 63 ASP B N 1
ATOM 1647 C CA . ASP B 1 63 ? 0.999 -13.344 -15.641 1 98.44 63 ASP B CA 1
ATOM 1648 C C . ASP B 1 63 ? 0.413 -12.43 -16.719 1 98.44 63 ASP B C 1
ATOM 1650 O O . ASP B 1 63 ? 0.93 -12.359 -17.828 1 98.44 63 ASP B O 1
ATOM 1654 N N . LYS B 1 64 ? -0.635 -11.734 -16.438 1 98.31 64 LYS B N 1
ATOM 1655 C CA . LYS B 1 64 ? -1.233 -10.781 -17.375 1 98.31 64 LYS B CA 1
ATOM 1656 C C . LYS B 1 64 ? -0.259 -9.656 -17.703 1 98.31 64 LYS B C 1
ATOM 1658 O O . LYS B 1 64 ? -0.276 -9.133 -18.828 1 98.31 64 LYS B O 1
ATOM 1663 N N . HIS B 1 65 ? 0.63 -9.336 -16.812 1 97.81 65 HIS B N 1
ATOM 1664 C CA . HIS B 1 65 ? 1.542 -8.203 -16.969 1 97.81 65 HIS B CA 1
ATOM 1665 C C . HIS B 1 65 ? 2.953 -8.68 -17.297 1 97.81 65 HIS B C 1
ATOM 1667 O O . HIS B 1 65 ? 3.918 -7.926 -17.141 1 97.81 65 HIS B O 1
ATOM 1673 N N . ARG B 1 66 ? 3.189 -9.898 -17.703 1 96.44 66 ARG B N 1
ATOM 1674 C CA . ARG B 1 66 ? 4.5 -10.531 -17.828 1 96.44 66 ARG B CA 1
ATOM 1675 C C . ARG B 1 66 ? 5.332 -9.844 -18.906 1 96.44 66 ARG B C 1
ATOM 1677 O O . ARG B 1 66 ? 6.566 -9.883 -18.859 1 96.44 66 ARG B O 1
ATOM 1684 N N . ASP B 1 67 ? 4.633 -9.195 -19.859 1 95.38 67 ASP B N 1
ATOM 1685 C CA . ASP B 1 67 ? 5.344 -8.594 -20.984 1 95.38 67 ASP B CA 1
ATOM 1686 C C . ASP B 1 67 ? 5.375 -7.074 -20.859 1 95.38 67 ASP B C 1
ATOM 1688 O O . ASP B 1 67 ? 5.832 -6.383 -21.781 1 95.38 67 ASP B O 1
ATOM 1692 N N . ASP B 1 68 ? 4.91 -6.547 -19.781 1 94.31 68 ASP B N 1
ATOM 1693 C CA . ASP B 1 68 ? 4.906 -5.102 -19.562 1 94.31 68 ASP B CA 1
ATOM 1694 C C . ASP B 1 68 ? 6.324 -4.574 -19.359 1 94.31 68 ASP B C 1
ATOM 1696 O O . ASP B 1 68 ? 7.215 -5.316 -18.938 1 94.31 68 ASP B O 1
ATOM 1700 N N . GLU B 1 69 ? 6.5 -3.344 -19.688 1 91.56 69 GLU B N 1
ATOM 1701 C CA . GLU B 1 69 ? 7.738 -2.682 -19.297 1 91.56 69 GLU B CA 1
ATOM 1702 C C . GLU B 1 69 ? 7.898 -2.66 -17.781 1 91.56 69 GLU B C 1
ATOM 1704 O O . GLU B 1 69 ? 6.914 -2.512 -17.047 1 91.56 69 GLU B O 1
ATOM 1709 N N . PRO B 1 70 ? 9.125 -2.818 -17.344 1 88.5 70 PRO B N 1
ATOM 1710 C CA . PRO B 1 70 ? 9.352 -2.758 -15.906 1 88.5 70 PRO B CA 1
ATOM 1711 C C . PRO B 1 70 ? 8.844 -1.461 -15.281 1 88.5 70 PRO B C 1
ATOM 1713 O O . PRO B 1 70 ? 8.891 -0.406 -15.922 1 88.5 70 PRO B O 1
ATOM 1716 N N . TYR B 1 71 ? 8.406 -1.584 -14.086 1 86.56 71 TYR B N 1
ATOM 1717 C CA . TYR B 1 71 ? 7.902 -0.416 -13.375 1 86.56 71 TYR B CA 1
ATOM 1718 C C . TYR B 1 71 ? 9 0.63 -13.195 1 86.56 71 TYR B C 1
ATOM 1720 O O . TYR B 1 71 ? 10.148 0.292 -12.898 1 86.56 71 TYR B O 1
ATOM 1728 N N . SER B 1 72 ? 8.586 1.829 -13.438 1 85.12 72 SER B N 1
ATOM 1729 C CA . SER B 1 72 ? 9.43 2.979 -13.141 1 85.12 72 SER B CA 1
ATOM 1730 C C . SER B 1 72 ? 8.695 4.008 -12.297 1 85.12 72 SER B C 1
ATOM 1732 O O . SER B 1 72 ? 7.523 4.301 -12.547 1 85.12 72 SER B O 1
ATOM 1734 N N . GLU B 1 73 ? 9.422 4.543 -11.328 1 79.19 73 GLU B N 1
ATOM 1735 C CA . GLU B 1 73 ? 8.828 5.539 -10.438 1 79.19 73 GLU B CA 1
ATOM 1736 C C . GLU B 1 73 ? 8.414 6.793 -11.203 1 79.19 73 GLU B C 1
ATOM 1738 O O . GLU B 1 73 ? 7.516 7.52 -10.781 1 79.19 73 GLU B O 1
ATOM 1743 N N . ASP B 1 74 ? 9.016 6.953 -12.328 1 82.88 74 ASP B N 1
ATOM 1744 C CA . ASP B 1 74 ? 8.781 8.172 -13.094 1 82.88 74 ASP B CA 1
ATOM 1745 C C . ASP B 1 74 ? 7.582 8.008 -14.031 1 82.88 74 ASP B C 1
ATOM 1747 O O . ASP B 1 74 ? 7.078 8.992 -14.578 1 82.88 74 ASP B O 1
ATOM 1751 N N . THR B 1 75 ? 7.148 6.855 -14.195 1 86.44 75 THR B N 1
ATOM 1752 C CA . THR B 1 75 ? 6.008 6.586 -15.062 1 86.44 75 THR B CA 1
ATOM 1753 C C . THR B 1 75 ? 4.73 6.43 -14.25 1 86.44 75 THR B C 1
ATOM 1755 O O . THR B 1 75 ? 4.68 5.629 -13.312 1 86.44 75 THR B O 1
ATOM 1758 N N . PRO B 1 76 ? 3.744 7.23 -14.516 1 88.12 76 PRO B N 1
ATOM 1759 C CA . PRO B 1 76 ? 2.482 7.09 -13.789 1 88.12 76 PRO B CA 1
ATOM 1760 C C . PRO B 1 76 ? 1.863 5.703 -13.938 1 88.12 76 PRO B C 1
ATOM 1762 O O . PRO B 1 76 ? 1.952 5.098 -15.016 1 88.12 76 PRO B O 1
ATOM 1765 N N . ILE B 1 77 ? 1.289 5.289 -12.898 1 91.94 77 ILE B N 1
ATOM 1766 C CA . ILE B 1 77 ? 0.618 3.992 -12.914 1 91.94 77 ILE B CA 1
ATOM 1767 C C . ILE B 1 77 ? -0.686 4.094 -13.695 1 91.94 77 ILE B C 1
ATOM 1769 O O . ILE B 1 77 ? -1.498 4.988 -13.453 1 91.94 77 ILE B O 1
ATOM 1773 N N . LYS B 1 78 ? -0.731 3.211 -14.695 1 92.94 78 LYS B N 1
ATOM 1774 C CA . LYS B 1 78 ? -1.959 3.115 -15.484 1 92.94 78 LYS B CA 1
ATOM 1775 C C . LYS B 1 78 ? -2.537 1.705 -15.43 1 92.94 78 LYS B C 1
ATOM 1777 O O . LYS B 1 78 ? -1.832 0.729 -15.695 1 92.94 78 LYS B O 1
ATOM 1782 N N . HIS B 1 79 ? -3.803 1.642 -15.023 1 96.62 79 HIS B N 1
ATOM 1783 C CA . HIS B 1 79 ? -4.473 0.348 -14.969 1 96.62 79 HIS B CA 1
ATOM 1784 C C . HIS B 1 79 ? -5.305 0.106 -16.219 1 96.62 79 HIS B C 1
ATOM 1786 O O . HIS B 1 79 ? -6.023 0.999 -16.672 1 96.62 79 HIS B O 1
ATOM 1792 N N . THR B 1 80 ? -5.176 -1.081 -16.766 1 97.12 80 THR B N 1
ATOM 1793 C CA . THR B 1 80 ? -5.906 -1.444 -17.984 1 97.12 80 THR B CA 1
ATOM 1794 C C . THR B 1 80 ? -7.336 -1.859 -17.641 1 97.12 80 THR B C 1
ATOM 1796 O O . THR B 1 80 ? -7.684 -2.018 -16.469 1 97.12 80 THR B O 1
ATOM 1799 N N . GLU B 1 81 ? -8.094 -2.08 -18.766 1 97.88 81 GLU B N 1
ATOM 1800 C CA . GLU B 1 81 ? -9.438 -2.613 -18.578 1 97.88 81 GLU B CA 1
ATOM 1801 C C . GLU B 1 81 ? -9.406 -4.004 -17.953 1 97.88 81 GLU B C 1
ATOM 1803 O O . GLU B 1 81 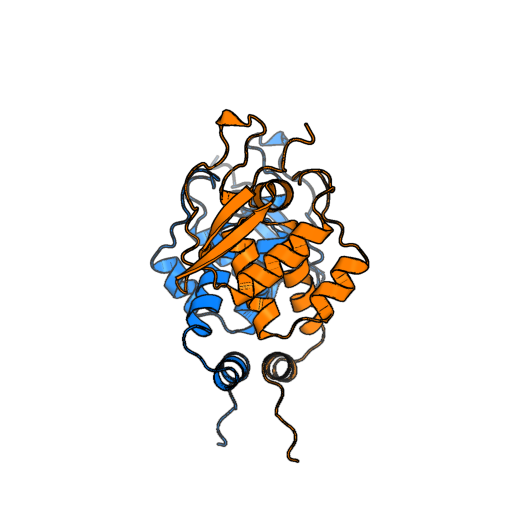? -10.297 -4.367 -17.188 1 97.88 81 GLU B O 1
ATOM 1808 N N . TRP B 1 82 ? -8.453 -4.711 -18.344 1 98.56 82 TRP B N 1
ATOM 1809 C CA . TRP B 1 82 ? -8.312 -6.035 -17.766 1 98.56 82 TRP B CA 1
ATOM 1810 C C . TRP B 1 82 ? -8.07 -5.941 -16.25 1 98.56 82 TRP B C 1
ATOM 1812 O O . TRP B 1 82 ? -8.633 -6.719 -15.477 1 98.56 82 TRP B O 1
ATOM 1822 N N . ASP B 1 83 ? -7.234 -5.027 -15.836 1 98.62 83 ASP B N 1
ATOM 1823 C CA . ASP B 1 83 ? -6.969 -4.812 -14.414 1 98.62 83 ASP B CA 1
ATOM 1824 C C . ASP B 1 83 ? -8.258 -4.512 -13.656 1 98.62 83 ASP B C 1
ATOM 1826 O O . ASP B 1 83 ? -8.492 -5.059 -12.578 1 98.62 83 ASP B O 1
ATOM 1830 N N . GLU B 1 84 ? -9.016 -3.617 -14.227 1 97.94 84 GLU B N 1
ATOM 1831 C CA . GLU B 1 84 ? -10.273 -3.23 -13.602 1 97.94 84 GLU B CA 1
ATOM 1832 C C . GLU B 1 84 ? -11.203 -4.43 -13.445 1 97.94 84 GLU B C 1
ATOM 1834 O O . GLU B 1 84 ? -11.805 -4.621 -12.383 1 97.94 84 GLU B O 1
ATOM 1839 N N . ALA B 1 85 ? -11.289 -5.25 -14.469 1 98.38 85 ALA B N 1
ATOM 1840 C CA . ALA B 1 85 ? -12.125 -6.449 -14.398 1 98.38 85 ALA B CA 1
ATOM 1841 C C . ALA B 1 85 ? -11.578 -7.434 -13.367 1 98.38 85 ALA B C 1
ATOM 1843 O O . ALA B 1 85 ? -12.352 -8.062 -12.633 1 98.38 85 ALA B O 1
ATOM 1844 N N . PHE B 1 86 ? -10.312 -7.551 -13.344 1 98.69 86 PHE B N 1
ATOM 1845 C CA . PHE B 1 86 ? -9.633 -8.445 -12.414 1 98.69 86 PHE B CA 1
ATOM 1846 C C . PHE B 1 86 ? -9.953 -8.078 -10.977 1 98.69 86 PHE B C 1
ATOM 1848 O O . PHE B 1 86 ? -10.383 -8.93 -10.195 1 98.69 86 PHE B O 1
ATOM 1855 N N . ILE B 1 87 ? -9.812 -6.809 -10.625 1 97.88 87 ILE B N 1
ATOM 1856 C CA . ILE B 1 87 ? -9.93 -6.379 -9.234 1 97.88 87 ILE B CA 1
ATOM 1857 C C . ILE B 1 87 ? -11.391 -6.438 -8.797 1 97.88 87 ILE B C 1
ATOM 1859 O O . ILE B 1 87 ? -11.688 -6.758 -7.645 1 97.88 87 ILE B O 1
ATOM 1863 N N . VAL B 1 88 ? -12.305 -6.086 -9.672 1 95.94 88 VAL B N 1
ATOM 1864 C CA . VAL B 1 88 ? -13.734 -6.086 -9.367 1 95.94 88 VAL B CA 1
ATOM 1865 C C . VAL B 1 88 ? -14.211 -7.512 -9.102 1 95.94 88 VAL B C 1
ATOM 1867 O O . VAL B 1 88 ? -15.148 -7.727 -8.336 1 95.94 88 VAL B O 1
ATOM 1870 N N . GLY B 1 89 ? -13.547 -8.445 -9.648 1 95.56 89 GLY B N 1
ATOM 1871 C CA . GLY B 1 89 ? -13.96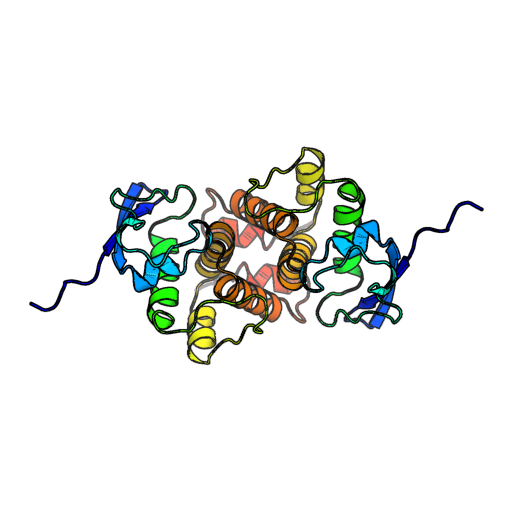1 -9.836 -9.516 1 95.56 89 GLY B CA 1
ATOM 1872 C C . GLY B 1 89 ? -13.516 -10.469 -8.211 1 95.56 89 GLY B C 1
ATOM 1873 O O . GLY B 1 89 ? -13.953 -11.562 -7.863 1 95.56 89 GLY B O 1
ATOM 1874 N N . LEU B 1 90 ? -12.781 -9.789 -7.453 1 92.94 90 LEU B N 1
ATOM 1875 C CA . LEU B 1 90 ? -12.266 -10.336 -6.199 1 92.94 90 LEU B CA 1
ATOM 1876 C C . LEU B 1 90 ? -13.281 -10.172 -5.074 1 92.94 90 LEU B C 1
ATOM 1878 O O . LEU B 1 90 ? -14 -9.18 -5.023 1 92.94 90 LEU B O 1
ATOM 1882 N N . THR B 1 91 ? -13.289 -11.203 -4.203 1 87 91 THR B N 1
ATOM 1883 C CA . THR B 1 91 ? -13.977 -11 -2.936 1 87 91 THR B CA 1
ATOM 1884 C C . THR B 1 91 ? -13.227 -9.992 -2.07 1 87 91 THR B C 1
ATOM 1886 O O . THR B 1 91 ? -12.086 -9.641 -2.365 1 87 91 THR B O 1
ATOM 1889 N N . GLN B 1 92 ? -13.836 -9.539 -1.066 1 83.12 92 GLN B N 1
ATOM 1890 C CA . GLN B 1 92 ? -13.203 -8.586 -0.158 1 83.12 92 GLN B CA 1
ATOM 1891 C C . GLN B 1 92 ? -11.961 -9.188 0.485 1 83.12 92 GLN B C 1
ATOM 1893 O O . GLN B 1 92 ? -10.938 -8.516 0.613 1 83.12 92 GLN B O 1
ATOM 1898 N N . GLU B 1 93 ? -12.133 -10.422 0.906 1 84.19 93 GLU B N 1
ATOM 1899 C CA . GLU B 1 93 ? -10.984 -11.109 1.496 1 84.19 93 GLU B CA 1
ATOM 1900 C C . GLU B 1 93 ? -9.812 -11.164 0.521 1 84.19 93 GLU B C 1
ATOM 1902 O O . GLU B 1 93 ? -8.68 -10.852 0.888 1 84.19 93 GLU B O 1
ATOM 1907 N N . GLU B 1 94 ? -10.133 -11.547 -0.647 1 89.38 94 GLU B N 1
ATOM 1908 C CA . GLU B 1 94 ? -9.102 -11.625 -1.677 1 89.38 94 GLU B CA 1
ATOM 1909 C C . GLU B 1 94 ? -8.492 -10.25 -1.954 1 89.38 94 GLU B C 1
ATOM 1911 O O . GLU B 1 94 ? -7.293 -10.141 -2.217 1 89.38 94 GLU B O 1
ATOM 1916 N N . LEU B 1 95 ? -9.328 -9.289 -1.966 1 91.81 95 LEU B N 1
ATOM 1917 C CA . LEU B 1 95 ? -8.852 -7.93 -2.211 1 91.81 95 LEU B CA 1
ATOM 1918 C C . LEU B 1 95 ? -7.84 -7.504 -1.149 1 91.81 95 LEU B C 1
ATOM 1920 O O . LEU B 1 95 ? -6.766 -6.996 -1.478 1 91.81 95 LEU B O 1
ATOM 1924 N N . PHE B 1 96 ? -8.062 -7.727 0.024 1 89.44 96 PHE B N 1
ATOM 1925 C CA . PHE B 1 96 ? -7.141 -7.367 1.095 1 89.44 96 PHE B CA 1
ATOM 1926 C C . PHE B 1 96 ? -5.879 -8.219 1.035 1 89.44 96 PHE B C 1
ATOM 1928 O O . PHE B 1 96 ? -4.773 -7.723 1.266 1 89.44 96 PHE B O 1
ATOM 1935 N N . ASP B 1 97 ? -6.09 -9.477 0.753 1 92.25 97 ASP B N 1
ATOM 1936 C CA . ASP B 1 97 ? -4.918 -10.328 0.56 1 92.25 97 ASP B CA 1
ATOM 1937 C C . ASP B 1 97 ? -4 -9.766 -0.521 1 92.25 97 ASP B C 1
ATOM 1939 O O . ASP B 1 97 ? -2.777 -9.781 -0.375 1 92.25 97 ASP B O 1
ATOM 1943 N N . LEU B 1 98 ? -4.629 -9.281 -1.522 1 96.44 98 LEU B N 1
ATOM 1944 C CA . LEU B 1 98 ? -3.857 -8.742 -2.639 1 96.44 98 LEU B CA 1
ATOM 1945 C C . LEU B 1 98 ? -3.123 -7.469 -2.232 1 96.44 98 LEU B C 1
ATOM 1947 O O . LEU B 1 98 ? -1.959 -7.277 -2.59 1 96.44 98 LEU B O 1
ATOM 1951 N N . ILE B 1 99 ? -3.793 -6.594 -1.545 1 95.75 99 ILE B N 1
ATOM 1952 C CA . ILE B 1 99 ? -3.184 -5.355 -1.068 1 95.75 99 ILE B CA 1
ATOM 1953 C C . ILE B 1 99 ? -2.006 -5.684 -0.152 1 95.75 99 ILE B C 1
ATOM 1955 O O . ILE B 1 99 ? -0.915 -5.129 -0.314 1 95.75 99 ILE B O 1
ATOM 1959 N N . LEU B 1 100 ? -2.217 -6.598 0.787 1 95.31 100 LEU B N 1
ATOM 1960 C CA . LEU B 1 100 ? -1.157 -6.977 1.716 1 95.31 100 LEU B CA 1
ATOM 1961 C C . LEU B 1 100 ? 0.008 -7.625 0.978 1 95.31 100 LEU B C 1
ATOM 1963 O O . LEU B 1 100 ? 1.171 -7.336 1.268 1 95.31 100 LEU B O 1
ATOM 1967 N N . ALA B 1 101 ? -0.255 -8.5 0.033 1 97.75 101 ALA B N 1
ATOM 1968 C CA . ALA B 1 101 ? 0.783 -9.133 -0.776 1 97.75 101 ALA B CA 1
ATOM 1969 C C . ALA B 1 101 ? 1.532 -8.102 -1.615 1 97.75 101 ALA B C 1
ATOM 1971 O O . ALA B 1 101 ? 2.76 -8.148 -1.719 1 97.75 101 ALA B O 1
ATOM 1972 N N . GLY B 1 102 ? 0.765 -7.184 -2.201 1 98.06 102 GLY B N 1
ATOM 1973 C CA . GLY B 1 102 ? 1.383 -6.137 -2.998 1 98.06 102 GLY B CA 1
ATOM 1974 C C . GLY B 1 102 ? 2.346 -5.27 -2.205 1 98.06 102 GLY B C 1
ATOM 1975 O O . GLY B 1 102 ? 3.414 -4.91 -2.699 1 98.06 102 GLY B O 1
ATOM 1976 N N . ASN B 1 103 ? 1.909 -4.93 -1.027 1 94.75 103 ASN B N 1
ATOM 1977 C CA . ASN B 1 103 ? 2.783 -4.18 -0.132 1 94.75 103 ASN B CA 1
ATOM 1978 C C . ASN B 1 103 ? 4.031 -4.98 0.232 1 94.75 103 ASN B C 1
ATOM 1980 O O . ASN B 1 103 ? 5.152 -4.488 0.093 1 94.75 103 ASN B O 1
ATOM 1984 N N . TYR B 1 104 ? 3.871 -6.234 0.637 1 94.88 104 TYR B N 1
ATOM 1985 C CA . TYR B 1 104 ? 4.965 -7.109 1.043 1 94.88 104 TYR B CA 1
ATOM 1986 C C . TYR B 1 104 ? 5.949 -7.316 -0.102 1 94.88 104 TYR B C 1
ATOM 1988 O O . TYR B 1 104 ? 7.164 -7.238 0.093 1 94.88 104 TYR B O 1
ATOM 1996 N N . LEU B 1 105 ? 5.488 -7.527 -1.301 1 96.75 105 LEU B N 1
ATOM 1997 C CA . LEU B 1 105 ? 6.309 -7.867 -2.457 1 96.75 105 LEU B CA 1
ATOM 1998 C C . LEU B 1 105 ? 6.789 -6.609 -3.172 1 96.75 105 LEU B C 1
ATOM 2000 O O . LEU B 1 105 ? 7.477 -6.695 -4.191 1 96.75 105 LEU B O 1
ATOM 2004 N N . GLU B 1 106 ? 6.418 -5.512 -2.66 1 93.19 106 GLU B N 1
ATOM 2005 C CA . GLU B 1 106 ? 6.797 -4.242 -3.273 1 93.19 106 GLU B CA 1
ATOM 2006 C C . GLU B 1 106 ? 6.352 -4.184 -4.734 1 93.19 106 GLU B C 1
ATOM 2008 O O . GLU B 1 106 ? 7.164 -3.914 -5.625 1 93.19 106 GLU B O 1
ATOM 2013 N N . MET B 1 107 ? 5.051 -4.387 -4.887 1 96.12 107 MET B N 1
ATOM 2014 C CA . MET B 1 107 ? 4.418 -4.281 -6.199 1 96.12 107 MET B CA 1
ATOM 2015 C C . MET B 1 107 ? 3.48 -3.08 -6.258 1 96.12 107 MET B C 1
ATOM 2017 O O . MET B 1 107 ? 2.271 -3.219 -6.062 1 96.12 107 MET B O 1
ATOM 2021 N N . LYS B 1 108 ? 4.016 -2.018 -6.68 1 94.31 108 LYS B N 1
ATOM 2022 C CA . LYS B 1 108 ? 3.352 -0.724 -6.543 1 94.31 108 LYS B CA 1
ATOM 2023 C C . LYS B 1 108 ? 2.076 -0.67 -7.379 1 94.31 108 LYS B C 1
ATOM 2025 O O . LYS B 1 108 ? 1.028 -0.233 -6.895 1 94.31 108 LYS B O 1
ATOM 2030 N N . ALA B 1 109 ? 2.219 -1.082 -8.648 1 96.69 109 ALA B N 1
ATOM 2031 C CA . ALA B 1 109 ? 1.06 -0.988 -9.531 1 96.69 109 ALA B CA 1
ATOM 2032 C C . ALA B 1 109 ? -0.085 -1.864 -9.031 1 96.69 109 ALA B C 1
ATOM 2034 O O . ALA B 1 109 ? -1.248 -1.454 -9.062 1 96.69 109 ALA B O 1
ATOM 2035 N N . MET B 1 110 ? 0.203 -3.045 -8.633 1 98.12 110 MET B N 1
ATOM 2036 C CA . MET B 1 110 ? -0.832 -3.938 -8.125 1 98.12 110 MET B CA 1
ATOM 2037 C C . MET B 1 110 ? -1.423 -3.398 -6.824 1 98.12 110 MET B C 1
ATOM 2039 O O . MET B 1 110 ? -2.641 -3.422 -6.637 1 98.12 110 MET B O 1
ATOM 2043 N N . LEU B 1 111 ? -0.553 -2.967 -5.953 1 97.62 111 LEU B N 1
ATOM 2044 C CA . LEU B 1 111 ? -1.004 -2.334 -4.719 1 97.62 111 LEU B CA 1
ATOM 2045 C C . LEU B 1 111 ? -1.902 -1.138 -5.016 1 97.62 111 LEU B C 1
ATOM 2047 O O . LEU B 1 111 ? -2.99 -1.015 -4.449 1 97.62 111 LEU B O 1
ATOM 2051 N N . ASP B 1 112 ? -1.48 -0.309 -5.898 1 96.56 112 ASP B N 1
ATOM 2052 C CA . ASP B 1 112 ? -2.266 0.859 -6.285 1 96.56 112 ASP B CA 1
ATOM 2053 C C . ASP B 1 112 ? -3.646 0.449 -6.797 1 96.56 112 ASP B C 1
ATOM 2055 O O . ASP B 1 112 ? -4.652 1.072 -6.449 1 96.56 112 ASP B O 1
ATOM 2059 N N . LEU B 1 113 ? -3.715 -0.532 -7.613 1 97.94 113 LEU B N 1
ATOM 2060 C CA . LEU B 1 113 ? -4.973 -1.046 -8.148 1 97.94 113 LEU B CA 1
ATOM 2061 C C . LEU B 1 113 ? -5.934 -1.411 -7.016 1 97.94 113 LEU B C 1
ATOM 2063 O O . LEU B 1 113 ? -7.098 -1.009 -7.031 1 97.94 113 LEU B O 1
ATOM 2067 N N . GLY B 1 114 ? -5.445 -2.174 -6.012 1 96.69 114 GLY B N 1
ATOM 2068 C CA . GLY B 1 114 ? -6.266 -2.561 -4.875 1 96.69 114 GLY B CA 1
ATOM 2069 C C . GLY B 1 114 ? -6.707 -1.381 -4.031 1 96.69 114 GLY B C 1
ATOM 2070 O O . GLY B 1 114 ? -7.875 -1.287 -3.646 1 96.69 114 GLY B O 1
ATOM 2071 N N . CYS B 1 115 ? -5.777 -0.52 -3.783 1 94.44 115 CYS B N 1
ATOM 2072 C CA . CYS B 1 115 ? -6.086 0.633 -2.943 1 94.44 115 CYS B CA 1
ATOM 2073 C C . CYS B 1 115 ? -7.086 1.554 -3.627 1 94.44 115 CYS B C 1
ATOM 20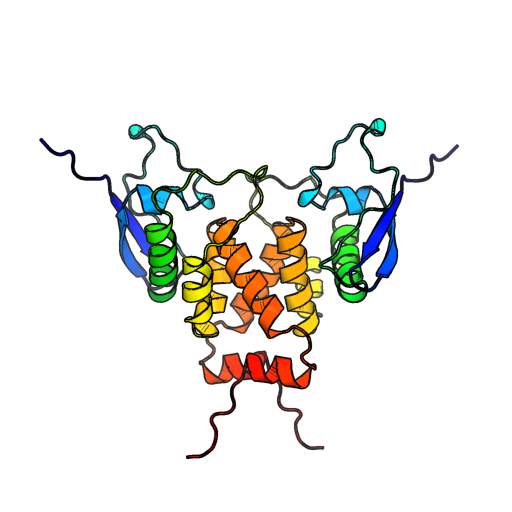75 O O . CYS B 1 115 ? -7.98 2.1 -2.977 1 94.44 115 CYS B O 1
ATOM 2077 N N . LYS B 1 116 ? -6.992 1.756 -4.859 1 93.88 116 LYS B N 1
ATOM 2078 C CA . LYS B 1 116 ? -7.957 2.568 -5.594 1 93.88 116 LYS B CA 1
ATOM 2079 C C . LYS B 1 116 ? -9.336 1.918 -5.594 1 93.88 116 LYS B C 1
ATOM 2081 O O . LYS B 1 116 ? -10.359 2.607 -5.5 1 93.88 116 LYS B O 1
ATOM 2086 N N . HIS B 1 117 ? -9.328 0.644 -5.75 1 93.56 117 HIS B N 1
ATOM 2087 C CA . HIS B 1 117 ? -10.617 -0.038 -5.695 1 93.56 117 HIS B CA 1
ATOM 2088 C C . HIS B 1 117 ? -11.273 0.133 -4.328 1 93.56 117 HIS B C 1
ATOM 2090 O O . HIS B 1 117 ? -12.469 0.424 -4.238 1 93.56 117 HIS B O 1
ATOM 2096 N N . VAL B 1 118 ? -10.484 -0.07 -3.287 1 89.06 118 VAL B N 1
ATOM 2097 C CA . VAL B 1 118 ? -10.984 0.161 -1.936 1 89.06 118 VAL B CA 1
ATOM 2098 C C . VAL B 1 118 ? -11.477 1.602 -1.806 1 89.06 118 VAL B C 1
ATOM 2100 O O . VAL B 1 118 ? -12.555 1.848 -1.269 1 89.06 118 VAL B O 1
ATOM 2103 N N . ALA B 1 119 ? -10.68 2.529 -2.295 1 89.44 119 ALA B N 1
ATOM 2104 C CA . ALA B 1 119 ? -11.055 3.941 -2.246 1 89.44 119 ALA B CA 1
ATOM 2105 C C . ALA B 1 119 ? -12.391 4.18 -2.934 1 89.44 119 ALA B C 1
ATOM 2107 O O . ALA B 1 119 ? -13.242 4.91 -2.416 1 89.44 119 ALA B O 1
ATOM 2108 N N . ASN B 1 120 ? -12.664 3.543 -4.035 1 88.56 120 ASN B N 1
ATOM 2109 C CA . ASN B 1 120 ? -13.898 3.68 -4.789 1 88.56 120 ASN B CA 1
ATOM 2110 C C . ASN B 1 120 ? -15.086 3.062 -4.051 1 88.56 120 ASN B C 1
ATOM 2112 O O . ASN B 1 120 ? -16.203 3.549 -4.152 1 88.56 120 ASN B O 1
ATOM 2116 N N . MET B 1 121 ? -14.797 2.008 -3.369 1 83.81 121 MET B N 1
ATOM 2117 C CA . MET B 1 121 ? -15.852 1.339 -2.609 1 83.81 121 MET B CA 1
ATOM 2118 C C . MET B 1 121 ? -16.281 2.182 -1.412 1 83.81 121 MET B C 1
ATOM 2120 O O . MET B 1 121 ? -17.453 2.172 -1.025 1 83.81 121 MET B O 1
ATOM 2124 N N . ILE B 1 122 ? -15.367 2.904 -0.89 1 79.19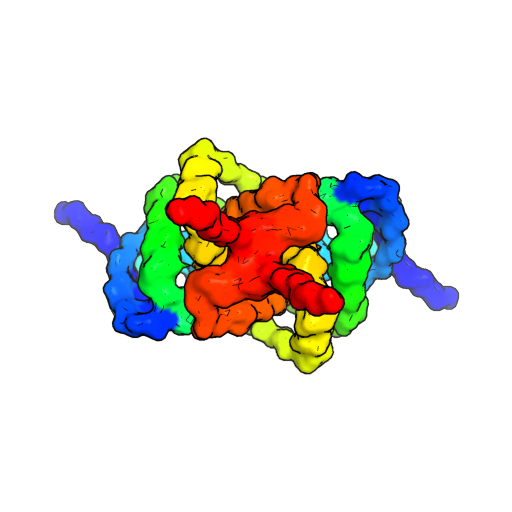 122 ILE B N 1
ATOM 2125 C CA . ILE B 1 122 ? -15.648 3.656 0.329 1 79.19 122 ILE B CA 1
ATOM 2126 C C . ILE B 1 122 ? -16.156 5.051 -0.03 1 79.19 122 ILE B C 1
ATOM 2128 O O . ILE B 1 122 ? -16.75 5.738 0.806 1 79.19 122 ILE B O 1
ATOM 2132 N N . LYS B 1 123 ? -15.953 5.43 -1.204 1 80.44 123 LYS B N 1
ATOM 2133 C CA . LYS B 1 123 ? -16.344 6.77 -1.638 1 80.44 123 LYS B CA 1
ATOM 2134 C C . LYS B 1 123 ? -17.844 6.984 -1.465 1 80.44 123 LYS B C 1
ATOM 2136 O O . LYS B 1 123 ? -18.641 6.133 -1.846 1 80.44 123 LYS B O 1
ATOM 2141 N N . ASN B 1 124 ? -18.188 8.07 -0.934 1 77.25 124 ASN B N 1
ATOM 2142 C CA . ASN B 1 124 ? -19.547 8.531 -0.738 1 77.25 124 ASN B CA 1
ATOM 2143 C C . ASN B 1 124 ? -20.344 7.586 0.155 1 77.25 124 ASN B C 1
ATOM 2145 O O . ASN B 1 124 ? -21.562 7.484 0.027 1 77.25 124 ASN B O 1
ATOM 2149 N N . LYS B 1 125 ? -19.719 6.758 0.789 1 76.31 125 LYS B N 1
ATOM 2150 C CA . LYS B 1 125 ? -20.391 5.91 1.771 1 76.31 125 LYS B CA 1
ATOM 2151 C C . LYS B 1 125 ? -20.312 6.52 3.168 1 76.31 125 LYS B C 1
ATOM 2153 O O . LYS B 1 125 ? -19.312 7.145 3.523 1 76.31 125 LYS B O 1
ATOM 2158 N N . ASN B 1 126 ? -21.422 6.398 3.736 1 74.38 126 ASN B N 1
ATOM 2159 C CA . ASN B 1 126 ? -21.422 6.82 5.133 1 74.38 126 ASN B CA 1
ATOM 2160 C C . ASN B 1 126 ? -20.766 5.773 6.031 1 74.38 126 ASN B C 1
ATOM 2162 O O . ASN B 1 126 ? -20.5 4.652 5.594 1 74.38 126 ASN B O 1
ATOM 2166 N N . PRO B 1 127 ? -20.469 6.168 7.215 1 67.06 127 PRO B N 1
ATOM 2167 C CA . PRO B 1 127 ? -19.734 5.25 8.086 1 67.06 127 PRO B CA 1
ATOM 2168 C C . PRO B 1 127 ? -20.422 3.896 8.234 1 67.06 127 PRO B C 1
ATOM 2170 O O . PRO B 1 127 ? -19.75 2.859 8.273 1 67.06 127 PRO B O 1
ATOM 2173 N N . ASP B 1 128 ? -21.703 3.982 8.094 1 66.75 128 ASP B N 1
ATOM 2174 C CA . ASP B 1 128 ? -22.438 2.732 8.227 1 66.75 128 ASP B CA 1
ATOM 2175 C C . ASP B 1 128 ? -22.297 1.871 6.977 1 66.75 128 ASP B C 1
ATOM 2177 O O . ASP B 1 128 ? -22.156 0.649 7.066 1 66.75 128 ASP B O 1
ATOM 2181 N N . GLU B 1 129 ? -22.312 2.449 5.855 1 70.38 129 GLU B N 1
ATOM 2182 C CA . GLU B 1 129 ? -22.156 1.741 4.59 1 70.38 129 GLU B CA 1
ATOM 2183 C C . GLU B 1 129 ? -20.766 1.14 4.465 1 70.38 129 GLU B C 1
ATOM 2185 O O . GLU B 1 129 ? -20.594 0.03 3.951 1 70.38 129 GLU B O 1
ATOM 2190 N N . ILE B 1 130 ? -19.844 1.873 4.875 1 67.62 130 ILE B N 1
ATOM 2191 C CA . ILE B 1 130 ? -18.453 1.412 4.816 1 67.62 130 ILE B CA 1
ATOM 2192 C C . ILE B 1 130 ? -18.281 0.187 5.711 1 67.62 130 ILE B C 1
ATOM 2194 O O . ILE B 1 130 ? -17.609 -0.78 5.328 1 67.62 130 ILE B O 1
ATOM 2198 N N . ARG B 1 131 ? -19.062 0.261 6.68 1 61.06 131 ARG B N 1
ATOM 2199 C CA . ARG B 1 131 ? -19.031 -0.893 7.574 1 61.06 131 ARG B CA 1
ATOM 2200 C C . ARG B 1 131 ? -19.625 -2.125 6.898 1 61.06 131 ARG B C 1
ATOM 2202 O O . ARG B 1 131 ? -19.094 -3.23 7.035 1 61.06 131 ARG B O 1
ATOM 2209 N N . ASN B 1 132 ? -20.703 -1.885 5.988 1 63.59 132 ASN B N 1
ATOM 2210 C CA . ASN B 1 132 ? -21.375 -2.975 5.289 1 63.59 132 ASN B CA 1
ATOM 2211 C C . ASN B 1 132 ? -20.531 -3.51 4.137 1 63.59 132 ASN B C 1
ATOM 2213 O O . ASN B 1 132 ? -20.672 -4.672 3.75 1 63.59 132 ASN B O 1
ATOM 2217 N N . LEU B 1 133 ? -19.906 -2.627 3.502 1 62.41 133 LEU B N 1
ATOM 2218 C CA . LEU B 1 133 ? -19.047 -3.029 2.387 1 62.41 133 LEU B CA 1
ATOM 2219 C C . LEU B 1 133 ? -18.016 -4.051 2.838 1 62.41 133 LEU B C 1
ATOM 2221 O O . LEU B 1 133 ? -17.656 -4.949 2.076 1 62.41 133 LEU B O 1
ATOM 2225 N N . PHE B 1 134 ? -17.797 -3.906 3.803 1 56.12 134 PHE B N 1
ATOM 2226 C CA . PHE B 1 134 ? -16.688 -4.766 4.223 1 56.12 134 PHE B CA 1
ATOM 2227 C C . PHE B 1 134 ? -17.203 -5.898 5.109 1 56.12 134 PHE B C 1
ATOM 2229 O O . PHE B 1 134 ? -16.438 -6.812 5.449 1 56.12 134 PHE B O 1
ATOM 2236 N N . ASN B 1 135 ? -18.766 -5.832 5.355 1 46.16 135 ASN B N 1
ATOM 2237 C CA . ASN B 1 135 ? -19.5 -6.871 6.074 1 46.16 135 ASN B CA 1
ATOM 2238 C C . ASN B 1 135 ? -20.844 -7.176 5.41 1 46.16 135 ASN B C 1
ATOM 2240 O O . ASN B 1 135 ? -21.891 -6.738 5.891 1 46.16 135 ASN B O 1
ATOM 2244 N N . PRO B 1 136 ? -20.984 -7.844 4.086 1 48 136 PRO B N 1
ATOM 2245 C CA . PRO B 1 136 ? -22.359 -8.039 3.627 1 48 136 PRO B CA 1
ATOM 2246 C C . PRO B 1 136 ? -23.172 -8.953 4.551 1 48 136 PRO B C 1
ATOM 2248 O O . PRO B 1 136 ? -22.609 -9.883 5.141 1 48 136 PRO B O 1
ATOM 2251 N N . THR B 1 137 ? -24.172 -8.367 5.129 1 39.78 137 THR B N 1
ATOM 2252 C CA . THR B 1 137 ? -25.156 -9.164 5.855 1 39.78 137 THR B CA 1
ATOM 2253 C C . THR B 1 137 ? -25.766 -10.219 4.949 1 39.78 137 THR B C 1
ATOM 2255 O O . THR B 1 137 ? -26.156 -9.922 3.816 1 39.78 137 THR B O 1
ATOM 2258 N N . SER B 1 138 ? -25.406 -11.344 5.094 1 37.34 138 SER B N 1
ATOM 2259 C CA . SER B 1 138 ? -26.219 -12.359 4.43 1 37.34 138 SER B CA 1
ATOM 2260 C C . SER B 1 138 ? -27.719 -12.086 4.617 1 37.34 138 SER B C 1
ATOM 2262 O O . SER B 1 138 ? -28.188 -11.906 5.742 1 37.34 138 SER B O 1
ATOM 2264 N N . ALA B 1 139 ? -28.5 -11.57 3.631 1 34.53 139 ALA B N 1
ATOM 2265 C CA . ALA B 1 139 ? -29.969 -11.602 3.682 1 34.53 139 ALA B CA 1
ATOM 2266 C C . ALA B 1 139 ? -30.469 -12.984 4.066 1 34.53 139 ALA B C 1
ATOM 2268 O O . ALA B 1 139 ? -29.938 -14 3.609 1 34.53 139 ALA B O 1
ATOM 2269 N N . PRO B 1 140 ? -31.422 -12.992 5.137 1 33.97 140 PRO B N 1
ATOM 2270 C CA . PRO B 1 140 ? -32.125 -14.266 5.34 1 33.97 140 PRO B CA 1
ATOM 2271 C C . PRO B 1 140 ? -32.5 -14.938 4.027 1 33.97 140 PRO B C 1
ATOM 2273 O O . PRO B 1 140 ? -32.844 -14.258 3.055 1 33.97 140 PRO B O 1
ATOM 2276 N N . GLU B 1 141 ? -32.156 -16.203 3.773 1 28.83 141 GLU B N 1
ATOM 2277 C CA . GLU B 1 141 ? -33.094 -16.969 2.951 1 28.83 141 GLU B CA 1
ATOM 2278 C C . GLU B 1 141 ? -34.5 -16.969 3.561 1 28.83 141 GLU B C 1
ATOM 2280 O O . GLU B 1 141 ? -34.656 -17.047 4.781 1 28.83 141 GLU B O 1
#

Secondary structure (DSSP, 8-state):
------EEEEEETTS-EEEEEHHHHTT-GGG---S-GGGS--SPEEETT--HHHHHHHHHHHHHTTTSPPP-TTSPP---HHHHHHHHTS-HHHHHHHHHHHHHTT-HHHHHHHHHHHHHHHTT--HHHHHHHTS------/------EEEEEETTS-EEEEEHHHHTT-GGG---S-GGGS--SPEEETT--HHHHHHHHHHHHHTTTSPPP-TTSPP---HHHHHHHHTS-HHHHHHHHHHHHHTT-HHHHHHHHHHHHHHHTT--HHHHHHHTS------

Foldseek 3Di:
DPPPFDWAWEAELVGDIDIDGPLLVCLQPVVVDDPPPVPDDPDYHYHNPAHPVLVVLSSVVSVVCSPPDHDDPVDDQDDDPVLLVSQVPDDLVSLVSQLVVCVVSVNVNSNVSSVVVLVVQPPPDDPVSNVCNSPPDDPDD/DPPPFDWAWEAELVGDIDIDGPLLVCLQPVVVDDPPPVPDDPDYHYHNPAHPVLVVLSSVVSVVCSPPDHDDPVDDQDDDPVLVVSQVPDDLVSLVSQLVVCVVSVNVNSNVSSVVVLVVCPPPDDPVSNVCNSPPDDPDD

Radius of gyration: 20.53 Å; Cα contacts (8 Å, |Δi|>4): 337; chains: 2; bounding box: 57×62×52 Å

Solvent-accessible surface area (backbone atoms only — not comparable to full-atom values): 16444 Å² total; per-residue (Å²): 128,82,75,71,77,57,62,41,43,35,31,23,47,75,70,41,77,45,79,42,48,45,60,41,54,56,58,35,41,68,68,61,62,63,88,52,74,85,70,48,73,88,60,72,43,78,35,75,85,36,41,58,73,48,45,51,55,52,48,54,55,30,56,77,48,42,83,53,77,77,88,48,93,86,51,80,84,78,80,50,72,64,51,54,54,55,60,69,68,46,52,71,69,55,42,50,41,43,33,47,44,17,59,70,31,46,24,63,66,62,22,48,54,41,46,50,50,53,49,62,67,42,52,95,42,52,77,67,48,42,14,36,73,49,28,77,71,76,73,82,130,128,83,74,73,78,57,62,40,43,35,31,24,48,76,70,42,78,45,80,42,46,45,60,41,53,55,56,36,42,67,70,61,64,61,88,52,76,86,68,49,72,88,60,71,42,77,35,76,85,36,41,56,72,47,45,51,55,51,47,54,55,31,56,76,49,41,83,54,78,79,88,46,95,85,51,80,83,78,82,51,7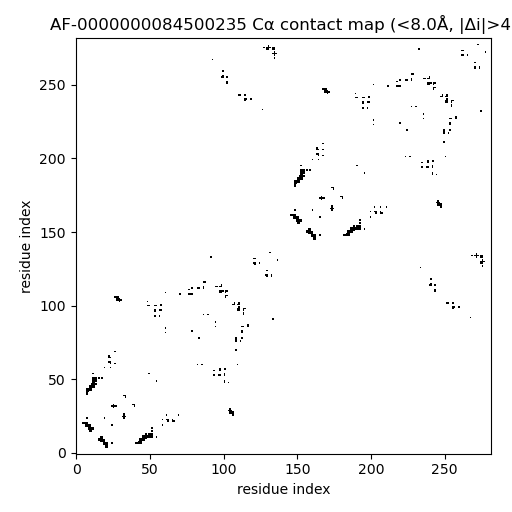2,65,51,54,54,54,60,68,68,44,52,70,67,54,41,51,40,44,33,48,45,17,58,70,32,47,25,62,63,62,22,48,52,40,46,50,50,51,50,60,68,43,52,95,44,51,76,68,48,42,14,35,71,50,26,75,70,78,71,82,130

Organism: NCBI:txid456999

Sequence (282 aa):
MTTAPYTVQLFTEDEQTLTIDWEVFKQFGIFQPQNDPEERPKEPVPLPNISAAAMNKVIEYCDKHRDDEPYSEDTPIKHTEWDEAFIVGLTQEELFDLILAGNYLEMKAMLDLGCKHVANMIKNKNPDEIRNLFNPTSAPEMTTAPYTVQLFTEDEQTLTIDWEVFKQFGIFQPQNDPEERPKEPVPLPNISAAAMNKVIEYCDKHRDDEPYSEDTPIKHTEWDEAFIVGLTQEELFDLILAGNYLEMKAMLDLGCKHVANMIKNKNPDEIRNLFNPTSAPE

InterPro domains:
  IPR001232 S-phase kinase-associated protein 1-like [SM00512] (5-107)
  IPR011333 SKP1/BTB/POZ domain superfamily [G3DSA:3.30.710.10] (3-141)
  IPR011333 SKP1/BTB/POZ domain superfamily [SSF54695] (7-70)
  IPR016072 SKP1 component, dimerisation [PF01466] (109-135)
  IPR016073 SKP1 component, POZ domain [PF03931] (8-67)
  IPR016897 S-phase kinase-associated protein 1 [PIRSF028729] (6-135)
  IPR016897 S-phase kinase-associated protein 1 [PTHR11165] (7-135)
  IPR036296 SKP1-like, dimerisation domain superfamily [SSF81382] (78-137)

Nearest PDB structures (foldseek):
  5jh5-assembly1_B  TM=8.047E-01  e=1.622E-11  Homo sapiens
  6byh-assembly1_A  TM=7.967E-01  e=8.352E-11  Homo sapiens
  6bva-assembly2_C  TM=8.112E-01  e=1.334E-10  Homo sapiens
  6w66-assembly1_A  TM=7.880E-01  e=1.500E-10  Homo sapiens
  8ubt-assembly1_B  TM=7.809E-01  e=2.131E-10  Homo sapiens

pLDDT: mean 88.58, std 15.78, range [28.2, 98.88]